Protein AF-A0A6A6RZB4-F1 (afdb_monomer)

InterPro domains:
  IPR057962 SPT23/MGA2-like, DNA-binding domain [PF25603] (9-212)

Radius of gyration: 18.75 Å; Cα contacts (8 Å, |Δi|>4): 341; chains: 1; bounding box: 49×42×47 Å

pLDDT: mean 81.58, std 16.37, range [34.09, 97.5]

Nearest PDB structures (foldseek):
  7pik-assembly1_D  TM=6.571E-01  e=3.357E+00  Escherichia coli
  6ozi-assembly1_B  TM=6.546E-01  e=6.555E+00  Ciona intestinalis
  5okp-assembly1_A  TM=3.835E-01  e=3.158E+00  Homo sapiens
  8jj5-assembly1_B  TM=2.180E-01  e=6.168E+00  Sus scrofa

Structure (mmCIF, N/CA/C/O backbone):
data_AF-A0A6A6RZB4-F1
#
_entry.id   AF-A0A6A6RZB4-F1
#
loop_
_atom_site.group_PDB
_atom_site.id
_atom_site.type_symbol
_atom_site.label_atom_id
_atom_site.label_alt_id
_atom_site.label_comp_id
_atom_site.label_asym_id
_atom_site.label_entity_id
_atom_site.label_seq_id
_atom_site.pdbx_PDB_ins_code
_atom_site.Cartn_x
_atom_site.Cartn_y
_atom_site.Cartn_z
_atom_site.occupancy
_atom_site.B_iso_or_equiv
_atom_site.auth_seq_id
_atom_site.auth_comp_id
_atom_site.auth_asym_id
_atom_site.auth_atom_id
_atom_site.pdbx_PDB_model_num
ATOM 1 N N . MET A 1 1 ? 20.495 4.006 15.155 1.00 34.09 1 MET A N 1
ATOM 2 C CA . MET A 1 1 ? 20.239 4.845 13.968 1.00 34.09 1 MET A CA 1
ATOM 3 C C . MET A 1 1 ? 21.070 4.261 12.848 1.00 34.09 1 MET A C 1
ATOM 5 O O . MET A 1 1 ? 22.269 4.495 12.813 1.00 34.09 1 MET A O 1
ATOM 9 N N . THR A 1 2 ? 20.473 3.385 12.045 1.00 36.66 2 THR A N 1
ATOM 10 C CA . THR A 1 2 ? 21.165 2.730 10.933 1.00 36.66 2 THR A CA 1
ATOM 11 C C . THR A 1 2 ? 21.235 3.740 9.799 1.00 36.66 2 THR A C 1
ATOM 13 O O . THR A 1 2 ? 20.220 4.100 9.210 1.00 36.66 2 THR A O 1
ATOM 16 N N . THR A 1 3 ? 22.419 4.300 9.582 1.00 38.78 3 THR A N 1
ATOM 17 C CA . THR A 1 3 ? 22.690 5.238 8.497 1.00 38.78 3 THR A CA 1
ATOM 18 C C . THR A 1 3 ? 22.449 4.516 7.175 1.00 38.78 3 THR A C 1
ATOM 20 O O . THR A 1 3 ? 23.028 3.453 6.951 1.00 38.78 3 THR A O 1
ATOM 23 N N . ILE A 1 4 ? 21.595 5.068 6.309 1.00 51.31 4 ILE A N 1
ATOM 24 C CA . ILE A 1 4 ? 21.422 4.583 4.934 1.00 51.31 4 ILE A CA 1
ATOM 25 C C . ILE A 1 4 ? 22.770 4.789 4.228 1.00 51.31 4 ILE A C 1
ATOM 27 O O . ILE A 1 4 ? 23.088 5.893 3.794 1.00 51.31 4 ILE A O 1
ATOM 31 N N . ASN A 1 5 ? 23.610 3.755 4.198 1.00 44.16 5 ASN A N 1
ATOM 32 C CA . ASN A 1 5 ? 25.018 3.881 3.809 1.00 44.16 5 ASN A CA 1
ATOM 33 C C . ASN A 1 5 ? 25.258 3.865 2.290 1.00 44.16 5 ASN A C 1
ATOM 35 O O . ASN A 1 5 ? 26.404 3.830 1.868 1.00 44.16 5 ASN A O 1
ATOM 39 N N . ASN A 1 6 ? 24.210 3.959 1.471 1.00 53.06 6 ASN A N 1
ATOM 40 C CA . ASN A 1 6 ? 24.284 4.136 0.020 1.00 53.06 6 ASN A CA 1
ATOM 41 C C . ASN A 1 6 ? 23.147 5.065 -0.421 1.00 53.06 6 ASN A C 1
ATOM 43 O O . ASN A 1 6 ? 22.036 4.961 0.094 1.00 53.06 6 ASN A O 1
ATOM 47 N N . SER A 1 7 ? 23.380 5.966 -1.379 1.00 69.94 7 SER A N 1
ATOM 48 C CA . SER A 1 7 ? 22.320 6.824 -1.922 1.00 69.94 7 SER A CA 1
ATOM 49 C C . SER A 1 7 ? 21.246 5.963 -2.596 1.00 69.94 7 SER A C 1
ATOM 51 O O . SER A 1 7 ? 21.406 5.532 -3.741 1.00 69.94 7 SER A O 1
ATOM 53 N N . CYS A 1 8 ? 20.157 5.679 -1.875 1.00 76.19 8 CYS A N 1
ATOM 54 C CA . CYS A 1 8 ? 18.989 5.004 -2.429 1.00 76.19 8 CYS A CA 1
ATOM 55 C C . CYS A 1 8 ? 18.486 5.815 -3.620 1.00 76.19 8 CYS A C 1
ATOM 57 O O . CYS A 1 8 ? 18.083 6.966 -3.478 1.00 76.19 8 CYS A O 1
ATOM 59 N N . THR A 1 9 ? 18.555 5.217 -4.804 1.00 89.19 9 THR A N 1
ATOM 60 C CA . THR A 1 9 ? 18.231 5.890 -6.066 1.00 89.19 9 THR A CA 1
ATOM 61 C C . THR A 1 9 ? 16.917 5.379 -6.641 1.00 89.19 9 THR A C 1
ATOM 63 O O . THR A 1 9 ? 16.225 6.116 -7.344 1.00 89.19 9 THR A O 1
ATOM 66 N N . TRP A 1 10 ? 16.529 4.154 -6.286 1.00 94.44 10 TRP A N 1
ATOM 67 C CA . TRP A 1 10 ? 15.297 3.519 -6.734 1.00 94.44 10 TRP A CA 1
ATOM 68 C C . TRP A 1 10 ? 14.328 3.285 -5.583 1.00 94.44 10 TRP A C 1
ATOM 70 O O . TRP A 1 10 ? 14.719 2.810 -4.519 1.00 94.44 10 TRP A O 1
ATOM 80 N N . LEU A 1 11 ? 13.051 3.547 -5.841 1.00 96.00 11 LEU A N 1
ATOM 81 C CA . LEU A 1 11 ? 11.941 2.999 -5.079 1.00 96.00 11 LEU A CA 1
ATOM 82 C C . LEU A 1 11 ? 11.376 1.794 -5.831 1.00 96.00 11 LEU A C 1
ATOM 84 O O . LEU A 1 11 ? 11.028 1.910 -7.011 1.00 96.00 11 LEU A O 1
ATOM 88 N N . HIS A 1 12 ? 11.248 0.670 -5.140 1.00 96.88 12 HIS A N 1
ATOM 89 C CA . HIS A 1 12 ? 10.538 -0.509 -5.608 1.00 96.88 12 HIS A CA 1
ATOM 90 C C . HIS A 1 12 ? 9.146 -0.555 -4.970 1.00 96.88 12 HIS A C 1
ATOM 92 O O . HIS A 1 12 ? 8.981 -0.615 -3.751 1.00 96.88 12 HIS A O 1
ATOM 98 N N . PHE A 1 13 ? 8.124 -0.490 -5.817 1.00 97.06 13 PHE A N 1
ATOM 99 C CA . PHE A 1 13 ? 6.729 -0.612 -5.421 1.00 97.06 13 PHE A CA 1
ATOM 100 C C . PHE A 1 13 ? 6.345 -2.085 -5.252 1.00 97.06 13 PHE A C 1
ATOM 102 O O . PHE A 1 13 ? 6.792 -2.931 -6.024 1.00 97.06 13 PHE A O 1
ATOM 109 N N . PRO A 1 14 ? 5.424 -2.413 -4.332 1.00 95.06 14 PRO A N 1
ATOM 110 C CA . PRO A 1 14 ? 5.075 -3.799 -4.078 1.00 95.06 14 PRO A CA 1
ATOM 111 C C . PRO A 1 14 ? 4.354 -4.380 -5.297 1.00 95.06 14 PRO A C 1
ATOM 113 O O . PRO A 1 14 ? 3.294 -3.884 -5.689 1.00 95.06 14 PRO A O 1
ATOM 116 N N . SER A 1 15 ? 4.884 -5.466 -5.874 1.00 91.81 15 SER A N 1
ATOM 117 C CA . SER A 1 15 ? 4.370 -6.040 -7.128 1.00 91.81 15 SER A CA 1
ATOM 118 C C . SER A 1 15 ? 2.870 -6.371 -7.054 1.00 91.81 15 SER A C 1
ATOM 120 O O . SER A 1 15 ? 2.146 -6.202 -8.035 1.00 91.81 15 SER A O 1
ATOM 122 N N . ARG A 1 16 ? 2.366 -6.777 -5.876 1.00 91.69 16 ARG A N 1
ATOM 123 C CA . ARG A 1 16 ? 0.932 -7.048 -5.641 1.00 91.69 16 ARG A CA 1
ATOM 124 C C . ARG A 1 16 ? 0.031 -5.831 -5.882 1.00 91.69 16 ARG A C 1
ATOM 126 O O . ARG A 1 16 ? -1.131 -6.001 -6.240 1.00 91.69 16 ARG A O 1
ATOM 133 N N . SER A 1 17 ? 0.569 -4.624 -5.733 1.00 93.25 17 SER A N 1
ATOM 134 C CA . SER A 1 17 ? -0.159 -3.364 -5.865 1.00 93.25 17 SER A CA 1
ATOM 135 C C . SER A 1 17 ? -0.016 -2.736 -7.252 1.00 93.25 17 SER A C 1
ATOM 137 O O . SER A 1 17 ? -0.606 -1.692 -7.494 1.00 93.25 17 SER A O 1
ATOM 139 N N . ILE A 1 18 ? 0.723 -3.318 -8.199 1.00 92.75 18 ILE A N 1
ATOM 140 C CA . ILE A 1 18 ? 0.886 -2.715 -9.531 1.00 92.75 18 ILE A CA 1
ATOM 141 C C . ILE A 1 18 ? -0.410 -2.830 -10.346 1.00 92.75 18 ILE A C 1
ATOM 143 O O . ILE A 1 18 ? -0.982 -3.910 -10.540 1.00 92.75 18 ILE A O 1
ATOM 147 N N . ALA A 1 19 ? -0.893 -1.682 -10.832 1.00 88.88 19 ALA A N 1
ATOM 148 C CA . ALA A 1 19 ? -2.219 -1.554 -11.435 1.00 88.88 19 ALA A CA 1
ATOM 149 C C . ALA A 1 19 ? -2.335 -2.169 -12.837 1.00 88.88 19 ALA A C 1
ATOM 151 O O . ALA A 1 19 ? -3.438 -2.510 -13.265 1.00 88.88 19 ALA A O 1
ATOM 152 N N . LYS A 1 20 ? -1.231 -2.245 -13.589 1.00 86.19 20 LYS A N 1
ATOM 153 C CA . LYS A 1 20 ? -1.229 -2.693 -14.988 1.00 86.19 20 LYS A CA 1
ATOM 154 C C . LYS A 1 20 ? -0.076 -3.667 -15.241 1.00 86.19 20 LYS A C 1
ATOM 156 O O . LYS A 1 20 ? 1.042 -3.344 -14.857 1.00 86.19 20 LYS A O 1
ATOM 161 N N . PRO A 1 21 ? -0.311 -4.760 -15.982 1.00 84.12 21 PRO A N 1
ATOM 162 C CA . PRO A 1 21 ? 0.723 -5.710 -16.389 1.00 84.12 21 PRO A CA 1
ATOM 163 C C . PRO A 1 21 ? 2.004 -5.068 -16.939 1.00 84.12 21 PRO A C 1
ATOM 165 O O . PRO A 1 21 ? 3.078 -5.267 -16.389 1.00 84.12 21 PRO A O 1
ATOM 168 N N . LYS A 1 22 ? 1.863 -4.163 -17.914 1.00 86.19 22 LYS A N 1
ATOM 169 C CA . LYS A 1 22 ? 2.976 -3.436 -18.551 1.00 86.19 22 LYS A CA 1
ATOM 170 C C . LYS A 1 22 ? 3.820 -2.540 -17.633 1.00 86.19 22 LYS A C 1
ATOM 172 O O . LYS A 1 22 ? 4.768 -1.918 -18.099 1.00 86.19 22 LYS A O 1
ATOM 177 N N . LEU A 1 23 ? 3.384 -2.328 -16.392 1.00 91.31 23 LEU A N 1
ATOM 178 C CA . LEU A 1 23 ? 4.122 -1.542 -15.406 1.00 91.31 23 LEU A CA 1
ATOM 179 C C . LEU A 1 23 ? 5.006 -2.425 -14.523 1.00 91.31 23 LEU A C 1
ATOM 181 O O . LEU A 1 23 ? 5.852 -1.890 -13.814 1.00 91.31 23 LEU A O 1
ATOM 185 N N . HIS A 1 24 ? 4.833 -3.746 -14.570 1.00 90.75 24 HIS A N 1
ATOM 186 C CA . HIS A 1 24 ? 5.767 -4.662 -13.938 1.00 90.75 24 HIS A CA 1
ATOM 187 C C . HIS A 1 24 ? 7.120 -4.611 -14.639 1.00 90.75 24 HIS A C 1
ATOM 189 O O . HIS A 1 24 ? 7.192 -4.558 -15.866 1.00 90.75 24 HIS A O 1
ATOM 195 N N . ALA A 1 25 ? 8.183 -4.678 -13.849 1.00 92.81 25 ALA A N 1
ATOM 196 C CA . ALA A 1 25 ? 9.524 -4.856 -14.362 1.00 92.81 25 ALA A CA 1
ATOM 197 C C . ALA A 1 25 ? 9.659 -6.247 -14.984 1.00 92.81 25 ALA A C 1
ATOM 199 O O . ALA A 1 25 ? 9.239 -7.263 -14.402 1.00 92.81 25 ALA A O 1
ATOM 200 N N . THR A 1 26 ? 10.266 -6.285 -16.164 1.00 91.81 26 THR A N 1
ATOM 201 C CA . THR A 1 26 ? 10.730 -7.523 -16.782 1.00 91.81 26 THR A CA 1
ATOM 202 C C . THR A 1 26 ? 11.946 -8.059 -16.025 1.00 91.81 26 THR A C 1
ATOM 204 O O . THR A 1 26 ? 12.555 -7.366 -15.208 1.00 91.81 26 THR A O 1
ATOM 207 N N . ASP A 1 27 ? 12.326 -9.308 -16.281 1.00 91.06 27 ASP A N 1
ATOM 208 C CA . ASP A 1 27 ? 13.525 -9.878 -15.654 1.00 91.06 27 ASP A CA 1
ATOM 209 C C . ASP A 1 27 ? 14.811 -9.209 -16.156 1.00 91.06 27 ASP A C 1
ATOM 211 O O . ASP A 1 27 ? 15.799 -9.162 -15.424 1.00 91.06 27 ASP A O 1
ATOM 215 N N . ALA A 1 28 ? 14.792 -8.659 -17.375 1.00 92.75 28 ALA A N 1
ATOM 216 C CA . ALA A 1 28 ? 15.875 -7.834 -17.896 1.00 92.75 28 ALA A CA 1
ATOM 217 C C . ALA A 1 28 ? 15.984 -6.516 -17.112 1.00 92.75 28 ALA A C 1
ATOM 219 O O . ALA A 1 28 ? 17.064 -6.221 -16.606 1.00 92.75 28 ALA A O 1
ATOM 220 N N . ASP A 1 29 ? 14.864 -5.805 -16.914 1.00 92.62 29 ASP A N 1
ATOM 221 C CA . ASP A 1 29 ? 14.837 -4.554 -16.138 1.00 92.62 29 ASP A CA 1
ATOM 222 C C . ASP A 1 29 ? 15.344 -4.777 -14.706 1.00 92.62 29 ASP A C 1
ATOM 224 O O . ASP A 1 29 ? 16.171 -4.019 -14.207 1.00 92.62 29 ASP A O 1
ATOM 228 N N . ARG A 1 30 ? 14.880 -5.849 -14.040 1.00 92.50 30 ARG A N 1
ATOM 229 C CA . ARG A 1 30 ?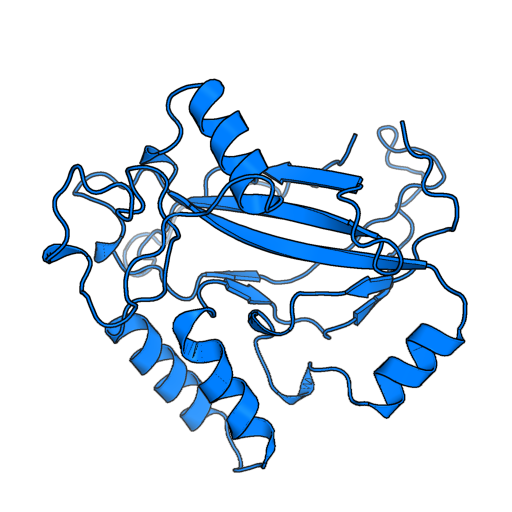 15.337 -6.192 -12.684 1.00 92.50 30 ARG A CA 1
ATOM 230 C C . ARG A 1 30 ? 16.847 -6.409 -12.660 1.00 92.50 30 ARG A C 1
ATOM 232 O O . ARG A 1 30 ? 17.527 -5.818 -11.830 1.00 92.50 30 ARG A O 1
ATOM 239 N N . LYS A 1 31 ? 17.379 -7.240 -13.564 1.00 92.12 31 LYS A N 1
ATOM 240 C CA . LYS A 1 31 ? 18.823 -7.519 -13.629 1.00 92.12 31 LYS A CA 1
ATOM 241 C C . LYS A 1 31 ? 19.636 -6.250 -13.841 1.00 92.12 31 LYS A C 1
ATOM 243 O O . LYS A 1 31 ? 20.632 -6.077 -13.150 1.00 92.12 31 LYS A O 1
ATOM 248 N N . GLU A 1 32 ? 19.201 -5.374 -14.743 1.00 92.50 32 GLU A N 1
ATOM 249 C CA . GLU A 1 32 ? 19.862 -4.094 -14.995 1.00 92.50 32 GLU A CA 1
ATOM 250 C C . GLU A 1 32 ? 19.919 -3.242 -13.720 1.00 92.50 32 GLU A C 1
ATOM 252 O O . GLU A 1 32 ? 21.005 -2.833 -13.311 1.00 92.50 32 GLU A O 1
ATOM 257 N N . ILE A 1 33 ? 18.782 -3.067 -13.037 1.00 91.88 33 ILE A N 1
ATOM 258 C CA . ILE A 1 33 ? 18.681 -2.275 -11.801 1.00 91.88 33 ILE A CA 1
ATOM 259 C C . ILE A 1 33 ? 19.551 -2.867 -10.685 1.00 91.88 33 ILE A C 1
ATOM 261 O O . ILE A 1 33 ? 20.311 -2.139 -10.056 1.00 91.88 33 ILE A O 1
ATOM 265 N N . TYR A 1 34 ? 19.503 -4.182 -10.455 1.00 88.81 34 TYR A N 1
ATOM 266 C CA . TYR A 1 34 ? 20.350 -4.819 -9.437 1.00 88.81 34 TYR A CA 1
ATOM 267 C C . TYR A 1 34 ? 21.843 -4.781 -9.802 1.00 88.81 34 TYR A C 1
ATOM 269 O O . TYR A 1 34 ? 22.690 -4.764 -8.912 1.00 88.81 34 TYR A O 1
ATOM 277 N N . SER A 1 35 ? 22.183 -4.750 -11.095 1.00 88.12 35 SER A N 1
ATOM 278 C CA . SER A 1 35 ? 23.571 -4.657 -11.564 1.00 88.12 35 SER A CA 1
ATOM 279 C C . SER A 1 35 ? 24.141 -3.236 -11.569 1.00 88.12 35 SER A C 1
ATOM 281 O O . SER A 1 35 ? 25.358 -3.087 -11.659 1.00 88.12 35 SER A O 1
ATOM 283 N N . SER A 1 36 ? 23.304 -2.195 -11.452 1.00 85.62 36 SER A N 1
ATOM 284 C CA . SER A 1 36 ? 23.767 -0.800 -11.489 1.00 85.62 36 SER A CA 1
ATOM 285 C C . SER A 1 36 ? 24.565 -0.394 -10.246 1.00 85.62 36 SER A C 1
ATOM 287 O O . SER A 1 36 ? 25.257 0.622 -10.267 1.00 85.62 36 SER A O 1
ATOM 289 N N . GLY A 1 37 ? 24.474 -1.175 -9.162 1.00 82.06 37 GLY A N 1
ATOM 290 C CA . GLY A 1 37 ? 25.094 -0.861 -7.873 1.00 82.06 37 GLY A CA 1
ATOM 291 C C . GLY A 1 37 ? 24.414 0.295 -7.129 1.00 82.06 37 GLY A C 1
ATOM 292 O O . GLY A 1 37 ? 24.896 0.710 -6.076 1.00 82.06 37 GLY A O 1
ATOM 293 N N . GLU A 1 38 ? 23.302 0.822 -7.653 1.00 87.06 38 GLU A N 1
ATOM 294 C CA . GLU A 1 38 ? 22.497 1.849 -6.992 1.00 87.06 38 GLU A CA 1
ATOM 295 C C . GLU A 1 38 ? 21.667 1.236 -5.846 1.00 87.06 38 GLU A C 1
ATOM 297 O O . GLU A 1 38 ? 21.172 0.114 -5.942 1.00 87.06 38 GLU A O 1
ATOM 302 N N . GLY A 1 39 ? 21.463 1.987 -4.756 1.00 89.12 39 GLY A N 1
ATOM 303 C CA . GLY A 1 39 ? 20.624 1.530 -3.643 1.00 89.12 39 GLY A CA 1
ATOM 304 C C . GLY A 1 39 ? 19.139 1.456 -4.024 1.00 89.12 39 GLY A C 1
ATOM 305 O O . GLY A 1 39 ? 18.621 2.361 -4.691 1.00 89.12 39 GLY A O 1
ATOM 306 N N . ILE A 1 40 ? 18.452 0.408 -3.562 1.00 93.56 40 ILE A N 1
ATOM 307 C CA . ILE A 1 40 ? 17.021 0.168 -3.795 1.00 93.56 40 ILE A CA 1
ATOM 308 C C . ILE A 1 40 ? 16.288 0.181 -2.453 1.00 93.56 40 ILE A C 1
ATOM 310 O O . ILE A 1 40 ? 16.648 -0.547 -1.527 1.00 93.56 40 ILE A O 1
ATOM 314 N N . LEU A 1 41 ? 15.234 0.990 -2.382 1.00 94.75 41 LEU A N 1
ATOM 315 C CA . LEU A 1 41 ? 14.316 1.057 -1.257 1.00 94.75 41 LEU A CA 1
ATOM 316 C C . LEU A 1 41 ? 13.025 0.313 -1.610 1.00 94.75 41 LEU A C 1
ATOM 318 O O . LEU A 1 41 ? 12.305 0.720 -2.522 1.00 94.75 41 LEU A O 1
ATOM 322 N N . ASP A 1 42 ? 12.715 -0.751 -0.882 1.00 95.94 42 ASP A N 1
ATOM 323 C CA . ASP A 1 42 ? 11.456 -1.476 -1.017 1.00 95.94 42 ASP A CA 1
ATOM 324 C C . ASP A 1 42 ? 10.361 -0.761 -0.226 1.00 95.94 42 ASP A C 1
ATOM 326 O O . ASP A 1 42 ? 10.526 -0.460 0.957 1.00 95.94 42 ASP A O 1
ATOM 330 N N . MET A 1 43 ? 9.221 -0.501 -0.864 1.00 96.69 43 MET A N 1
ATOM 331 C CA . MET A 1 43 ? 8.045 0.041 -0.194 1.00 96.69 43 MET A CA 1
ATOM 332 C C . MET A 1 43 ? 6.949 -1.008 -0.078 1.00 96.69 43 MET A C 1
ATOM 334 O O . MET A 1 43 ? 6.528 -1.619 -1.058 1.00 96.69 43 MET A O 1
ATOM 338 N N . ASP A 1 44 ? 6.391 -1.119 1.116 1.00 96.31 44 ASP A N 1
ATOM 339 C CA . ASP A 1 44 ? 5.132 -1.790 1.374 1.00 96.31 44 ASP A CA 1
ATOM 340 C C . ASP A 1 44 ? 4.037 -0.781 1.709 1.00 96.31 44 ASP A C 1
ATOM 342 O O . ASP A 1 44 ? 4.269 0.258 2.330 1.00 96.31 44 ASP A O 1
ATOM 346 N N . VAL A 1 45 ? 2.812 -1.122 1.310 1.00 95.62 45 VAL A N 1
ATOM 347 C CA . VAL A 1 45 ? 1.605 -0.352 1.618 1.00 95.62 45 VAL A CA 1
ATOM 348 C C . VAL A 1 45 ? 0.601 -1.242 2.337 1.00 95.62 45 VAL A C 1
ATOM 350 O O . VAL A 1 45 ? 0.304 -2.348 1.878 1.00 95.62 45 VAL A O 1
ATOM 353 N N . THR A 1 46 ? 0.077 -0.747 3.456 1.00 95.06 46 THR A N 1
ATOM 354 C CA . THR A 1 46 ? -0.961 -1.417 4.250 1.00 95.06 46 THR A CA 1
ATOM 355 C C . THR A 1 46 ? -2.131 -0.463 4.449 1.00 95.06 46 THR A C 1
ATOM 357 O O . THR A 1 46 ? -1.953 0.630 4.985 1.00 95.06 46 THR A O 1
ATOM 360 N N . LEU A 1 47 ? -3.325 -0.860 4.004 1.00 93.38 47 LEU A N 1
ATOM 361 C CA . LEU A 1 47 ? -4.555 -0.099 4.226 1.00 93.38 47 LEU A CA 1
ATOM 362 C C . LEU A 1 47 ? -5.164 -0.491 5.573 1.00 93.38 47 LEU A C 1
ATOM 364 O O . LEU A 1 47 ? -5.303 -1.677 5.868 1.00 93.38 47 LEU A O 1
ATOM 368 N N . ILE A 1 48 ? -5.556 0.506 6.357 1.00 91.50 48 ILE A N 1
ATOM 369 C CA . ILE A 1 48 ? -6.100 0.339 7.707 1.00 91.50 48 ILE A CA 1
ATOM 370 C C . ILE A 1 48 ? -7.371 1.175 7.880 1.00 91.50 48 ILE A C 1
ATOM 372 O O . ILE A 1 48 ? -7.488 2.266 7.314 1.00 91.50 48 ILE A O 1
ATOM 376 N N . CYS A 1 49 ? -8.325 0.679 8.670 1.00 90.25 49 CYS A N 1
ATOM 377 C CA . CYS A 1 49 ? -9.507 1.450 9.055 1.00 90.25 49 CYS A CA 1
ATOM 378 C C . CYS A 1 49 ? -9.170 2.381 10.220 1.00 90.25 49 CYS A C 1
ATOM 380 O O . CYS A 1 49 ? -8.645 1.927 11.232 1.00 90.25 49 CYS A O 1
ATOM 382 N N . THR A 1 50 ? -9.545 3.658 10.127 1.00 89.38 50 THR A N 1
ATOM 383 C CA . THR A 1 50 ? -9.294 4.643 11.199 1.00 89.38 50 THR A CA 1
ATOM 384 C C . THR A 1 50 ? -10.018 4.277 12.496 1.00 89.38 50 THR A C 1
ATOM 386 O O . THR A 1 50 ? -9.520 4.572 13.575 1.00 89.38 50 THR A O 1
ATOM 389 N N . ALA A 1 51 ? -11.138 3.551 12.407 1.00 85.81 51 ALA A N 1
ATOM 390 C CA . ALA A 1 51 ? -11.877 3.057 13.570 1.00 85.81 51 ALA A CA 1
ATOM 391 C C . ALA A 1 51 ? -11.047 2.182 14.521 1.00 85.81 51 ALA A C 1
ATOM 393 O O . ALA A 1 51 ? -11.326 2.167 15.717 1.00 85.81 51 ALA A O 1
ATOM 394 N N . ALA A 1 52 ? -10.014 1.514 14.001 1.00 85.56 52 ALA A N 1
ATOM 395 C CA . ALA A 1 52 ? -9.105 0.692 14.790 1.00 85.56 52 ALA A CA 1
ATOM 396 C C . ALA A 1 52 ? -8.015 1.502 15.520 1.00 85.56 52 ALA A C 1
ATOM 398 O O . ALA A 1 52 ? -7.169 0.904 16.173 1.00 85.56 52 ALA A O 1
ATOM 399 N N . PHE A 1 53 ? -7.992 2.834 15.374 1.00 83.50 53 PHE A N 1
ATOM 400 C CA . PHE A 1 53 ? -6.922 3.723 15.840 1.00 83.50 53 PHE A CA 1
ATOM 401 C C . PHE A 1 53 ? -7.501 4.798 16.750 1.00 83.50 53 PHE A C 1
ATOM 403 O O . PHE A 1 53 ? -7.660 5.953 16.352 1.00 83.50 53 PHE A O 1
ATOM 410 N N . GLN A 1 54 ? -7.837 4.408 17.977 1.00 82.06 54 GLN A N 1
ATOM 411 C CA . GLN A 1 54 ? -8.346 5.345 18.981 1.00 82.06 54 GLN A CA 1
ATOM 412 C C . GLN A 1 54 ? -7.258 5.757 19.977 1.00 82.06 54 GLN A C 1
ATOM 414 O O . GLN A 1 54 ? -7.312 6.857 20.527 1.00 82.06 54 GLN A O 1
ATOM 419 N N . THR A 1 55 ? -6.254 4.900 20.180 1.00 89.50 55 THR A N 1
ATOM 420 C CA . THR A 1 55 ? -5.169 5.093 21.150 1.00 89.50 55 THR A CA 1
ATOM 421 C C . THR A 1 55 ? -3.788 5.105 20.482 1.00 89.50 55 THR A C 1
ATOM 423 O O . THR A 1 55 ? -3.630 4.697 19.329 1.00 89.50 55 THR A O 1
ATOM 426 N N . LYS A 1 56 ? -2.754 5.561 21.203 1.00 90.00 56 LYS A N 1
ATOM 427 C CA . LYS A 1 56 ? -1.363 5.511 20.704 1.00 90.00 56 LYS A CA 1
ATOM 428 C C . LYS A 1 56 ? -0.844 4.075 20.612 1.00 90.00 56 LYS A C 1
ATOM 430 O O . LYS A 1 56 ? 0.003 3.756 19.775 1.00 90.00 56 LYS A O 1
ATOM 435 N N . GLU A 1 57 ? -1.351 3.213 21.478 1.00 92.56 57 GLU A N 1
ATOM 436 C CA . GLU A 1 57 ? -1.055 1.791 21.534 1.00 92.56 57 GLU A CA 1
ATOM 437 C C . GLU A 1 57 ? -1.569 1.086 20.273 1.00 92.56 57 GLU A C 1
ATOM 439 O O . GLU A 1 57 ? -0.845 0.279 19.689 1.00 92.56 57 GLU A O 1
ATOM 444 N N . ASP A 1 58 ? -2.764 1.448 19.795 1.00 91.06 58 ASP A N 1
ATOM 445 C CA . ASP A 1 58 ? -3.309 0.951 18.528 1.00 91.06 58 ASP A CA 1
ATOM 446 C C . ASP A 1 58 ? -2.437 1.340 17.335 1.00 91.06 58 ASP A C 1
ATOM 448 O O . ASP A 1 58 ? -2.115 0.495 16.495 1.00 91.06 58 ASP A O 1
ATOM 452 N N . GLU A 1 59 ? -2.003 2.603 17.290 1.00 91.44 59 GLU A N 1
ATOM 453 C CA . GLU A 1 59 ? -1.116 3.104 16.241 1.00 91.44 59 GLU A CA 1
ATOM 454 C C . GLU A 1 59 ? 0.217 2.348 16.229 1.00 91.44 59 GLU A C 1
ATOM 456 O O . GLU A 1 59 ? 0.643 1.831 15.194 1.00 91.44 59 GLU A O 1
ATOM 461 N N . THR A 1 60 ? 0.832 2.196 17.403 1.00 94.25 60 THR A N 1
ATOM 462 C CA . THR A 1 60 ? 2.085 1.449 17.577 1.00 94.25 60 THR A CA 1
ATOM 463 C C . THR A 1 60 ? 1.926 -0.010 17.148 1.00 94.25 60 THR A C 1
ATOM 465 O O . THR A 1 60 ? 2.775 -0.553 16.435 1.00 94.25 60 THR A O 1
ATOM 468 N N . ARG A 1 61 ? 0.828 -0.659 17.545 1.00 94.62 61 ARG A N 1
ATOM 469 C CA . ARG A 1 61 ? 0.524 -2.044 17.174 1.00 94.62 61 ARG A CA 1
ATOM 470 C C . ARG A 1 61 ? 0.356 -2.196 15.667 1.00 94.62 61 ARG A C 1
ATOM 472 O O . ARG A 1 61 ? 0.907 -3.121 15.074 1.00 94.62 61 ARG A O 1
ATOM 479 N N . ALA A 1 62 ? -0.350 -1.281 15.019 1.00 94.06 62 ALA A N 1
ATOM 480 C CA . ALA A 1 62 ? -0.523 -1.342 13.578 1.00 94.06 62 ALA A CA 1
ATOM 481 C C . ALA A 1 62 ? 0.771 -1.092 12.799 1.00 94.06 62 ALA A C 1
ATOM 483 O O . ALA A 1 62 ? 1.013 -1.777 11.805 1.00 94.06 62 ALA A O 1
ATOM 484 N N . LEU A 1 63 ? 1.622 -0.171 13.263 1.00 95.94 63 LEU A N 1
ATOM 485 C CA . LEU A 1 63 ? 2.962 0.029 12.708 1.00 95.94 63 LEU A CA 1
ATOM 486 C C . LEU A 1 63 ? 3.789 -1.256 12.814 1.00 95.94 63 LEU A C 1
ATOM 488 O O . LEU A 1 63 ? 4.344 -1.703 11.811 1.00 95.94 63 LEU A O 1
ATOM 492 N N . ARG A 1 64 ? 3.777 -1.926 13.976 1.00 96.38 64 ARG A N 1
ATOM 493 C CA . ARG A 1 64 ? 4.431 -3.233 14.167 1.00 96.38 64 ARG A CA 1
ATOM 494 C C . ARG A 1 64 ? 3.890 -4.303 13.221 1.00 96.38 64 ARG A C 1
ATOM 496 O O . ARG A 1 64 ? 4.681 -5.036 12.630 1.00 96.38 64 ARG A O 1
ATOM 503 N N . ARG A 1 65 ? 2.568 -4.383 13.041 1.00 95.81 65 ARG A N 1
ATOM 504 C CA . ARG A 1 65 ? 1.938 -5.332 12.107 1.00 95.81 65 ARG A CA 1
ATOM 505 C C . ARG A 1 65 ? 2.326 -5.050 10.655 1.00 95.81 65 ARG A C 1
ATOM 507 O O . ARG A 1 65 ? 2.724 -5.969 9.948 1.00 95.81 65 ARG A O 1
ATOM 514 N N . ALA A 1 66 ? 2.290 -3.789 10.220 1.00 95.38 66 ALA A N 1
ATOM 515 C CA . ALA A 1 66 ? 2.729 -3.383 8.881 1.00 95.38 66 ALA A CA 1
ATOM 516 C C . ALA A 1 66 ? 4.241 -3.602 8.663 1.00 95.38 66 ALA A C 1
ATOM 518 O O . ALA A 1 66 ? 4.674 -3.954 7.567 1.00 95.38 66 ALA A O 1
ATOM 519 N N . ALA A 1 67 ? 5.044 -3.468 9.722 1.00 95.44 67 ALA A N 1
ATOM 520 C CA . ALA A 1 67 ? 6.468 -3.788 9.730 1.00 95.44 67 ALA A CA 1
ATOM 521 C C . ALA A 1 67 ? 6.756 -5.302 9.754 1.00 95.44 67 ALA A C 1
ATOM 523 O O . ALA A 1 67 ? 7.916 -5.695 9.621 1.00 95.44 67 ALA A O 1
ATOM 524 N N . GLY A 1 68 ? 5.743 -6.163 9.892 1.00 94.38 68 GLY A N 1
ATOM 525 C CA . GLY A 1 68 ? 5.917 -7.615 10.012 1.00 94.38 68 GLY A CA 1
ATOM 526 C C . GLY A 1 68 ? 6.487 -8.070 11.362 1.00 94.38 68 GLY A C 1
ATOM 527 O O . GLY A 1 68 ? 6.845 -9.233 11.509 1.00 94.38 68 GLY A O 1
ATOM 528 N N . LEU A 1 69 ? 6.560 -7.174 12.353 1.00 94.75 69 LEU A N 1
ATOM 529 C CA . LEU A 1 69 ? 7.010 -7.467 13.722 1.00 94.75 69 LEU A CA 1
ATOM 530 C C . LEU A 1 69 ? 5.913 -8.123 14.574 1.00 94.75 69 LEU A C 1
ATOM 532 O O . LEU A 1 69 ? 6.178 -8.645 15.654 1.00 94.75 69 LEU A O 1
ATOM 536 N N . GLU A 1 70 ? 4.668 -8.057 14.110 1.00 94.69 70 GLU A N 1
ATOM 537 C CA . GLU A 1 70 ? 3.512 -8.717 14.703 1.00 94.69 70 GLU A CA 1
ATOM 538 C C . GLU A 1 70 ? 2.633 -9.283 13.583 1.00 94.69 70 GLU A C 1
ATOM 540 O O . GLU A 1 70 ? 2.557 -8.721 12.488 1.00 94.69 70 GLU A O 1
ATOM 545 N N . LYS A 1 71 ? 1.952 -10.401 13.846 1.00 93.56 71 LYS A N 1
ATOM 546 C CA . LYS A 1 71 ? 1.028 -11.001 12.884 1.00 93.56 71 LYS A CA 1
ATOM 547 C C . LYS A 1 71 ? -0.159 -10.066 12.647 1.00 93.56 71 LYS A C 1
ATOM 549 O O . LYS A 1 71 ? -0.874 -9.727 13.584 1.00 93.56 71 LYS A O 1
ATOM 554 N N . MET A 1 72 ? -0.409 -9.714 11.389 1.00 92.56 72 MET A N 1
ATOM 555 C CA . MET A 1 72 ? -1.638 -9.030 10.990 1.00 92.56 72 MET A CA 1
ATOM 556 C C . MET A 1 72 ? -2.799 -10.040 10.945 1.00 92.56 72 MET A C 1
ATOM 558 O O . MET A 1 72 ? -2.725 -11.003 10.171 1.00 92.56 72 MET A O 1
ATOM 562 N N . PRO A 1 73 ? -3.872 -9.866 11.739 1.00 93.19 73 PRO A N 1
ATOM 563 C CA . PRO A 1 73 ? -5.061 -10.699 11.621 1.00 93.19 73 PRO A CA 1
ATOM 564 C C . PRO A 1 73 ? -5.693 -10.500 10.242 1.00 93.19 73 PRO A C 1
ATOM 566 O O . PRO A 1 73 ? -6.063 -9.390 9.870 1.00 93.19 73 PRO A O 1
ATOM 569 N N . LYS A 1 74 ? -5.816 -11.580 9.472 1.00 90.56 74 LYS A N 1
ATOM 570 C CA . LYS A 1 74 ? -6.391 -11.567 8.124 1.00 90.56 74 LYS A CA 1
ATOM 571 C C . LYS A 1 74 ? -7.601 -12.487 8.089 1.00 90.56 74 LYS A C 1
ATOM 573 O O . LYS A 1 74 ? -7.529 -13.632 8.540 1.00 90.56 74 LYS A O 1
ATOM 578 N N . ARG A 1 75 ? -8.715 -11.991 7.553 1.00 89.50 75 ARG A N 1
ATOM 579 C CA . ARG A 1 75 ? -9.893 -12.821 7.269 1.00 89.50 75 ARG A CA 1
ATOM 580 C C . ARG A 1 75 ? -9.682 -13.652 6.008 1.00 89.50 75 ARG A C 1
ATOM 582 O O . ARG A 1 75 ? -8.961 -13.228 5.104 1.00 89.50 75 ARG A O 1
ATOM 589 N N . ASP A 1 76 ? -10.362 -14.792 5.915 1.00 85.62 76 ASP A N 1
ATOM 590 C CA . ASP A 1 76 ? -10.436 -15.499 4.638 1.00 85.62 76 ASP A CA 1
ATOM 591 C C . ASP A 1 76 ? -11.104 -14.572 3.601 1.00 85.62 76 ASP A C 1
ATOM 593 O O . ASP A 1 76 ? -12.153 -13.982 3.893 1.00 85.62 76 ASP A O 1
ATOM 597 N N . PRO A 1 77 ? -10.513 -14.386 2.404 1.00 79.31 77 PRO A N 1
ATOM 598 C CA . PRO A 1 77 ? -11.075 -13.500 1.395 1.00 79.31 77 PRO A CA 1
ATOM 599 C C . PRO A 1 77 ? -12.514 -13.841 0.992 1.00 79.31 77 PRO A C 1
ATOM 601 O O . PRO A 1 77 ? -13.223 -12.916 0.590 1.00 79.31 77 PRO A O 1
ATOM 604 N N . LYS A 1 78 ? -12.921 -15.116 1.101 1.00 80.00 78 LYS A N 1
ATOM 605 C CA . LYS A 1 78 ? -14.263 -15.625 0.782 1.00 80.00 78 LYS A CA 1
ATOM 606 C C . LYS A 1 78 ? -15.271 -15.389 1.900 1.00 80.00 78 LYS A C 1
ATOM 608 O O . LYS A 1 78 ? -16.459 -15.403 1.613 1.00 80.00 78 LYS A O 1
ATOM 613 N N . THR A 1 79 ? -14.829 -15.178 3.142 1.00 84.50 79 THR A N 1
ATOM 614 C CA . THR A 1 79 ? -15.724 -14.845 4.258 1.00 84.50 79 THR A CA 1
ATOM 615 C C . THR A 1 79 ? -16.131 -13.373 4.147 1.00 84.50 79 THR A C 1
ATOM 617 O O . THR A 1 79 ? -15.268 -12.495 4.307 1.00 84.50 79 THR A O 1
ATOM 620 N N . PRO A 1 80 ? -17.409 -13.058 3.859 1.00 81.94 80 PRO A N 1
ATOM 621 C CA . PRO A 1 80 ? -17.911 -11.690 3.837 1.00 81.94 80 PRO A CA 1
ATOM 622 C C . PRO A 1 80 ? -17.735 -11.016 5.198 1.00 81.94 80 PRO A C 1
ATOM 624 O O . PRO A 1 80 ? -17.821 -11.664 6.238 1.00 81.94 80 PRO A O 1
ATOM 627 N N . LEU A 1 81 ? -17.543 -9.693 5.211 1.00 82.38 81 LEU A N 1
ATOM 628 C CA . LEU A 1 81 ? -17.354 -8.973 6.475 1.00 82.38 81 LEU A CA 1
ATOM 629 C C . LEU A 1 81 ? -18.580 -9.074 7.399 1.00 82.38 81 LEU A C 1
ATOM 631 O O . LEU A 1 81 ? -18.422 -9.119 8.609 1.00 82.38 81 LEU A O 1
ATOM 635 N N . SER A 1 82 ? -19.785 -9.181 6.832 1.00 81.50 82 SER A N 1
ATOM 636 C CA . SER A 1 82 ? -21.038 -9.345 7.579 1.00 81.50 82 SER A CA 1
ATOM 637 C C . SER A 1 82 ? -21.155 -10.664 8.345 1.00 81.50 82 SER A C 1
ATOM 639 O O . SER A 1 82 ? -22.017 -10.772 9.209 1.00 81.50 82 SER A O 1
ATOM 641 N N . GLU A 1 83 ? -20.348 -11.670 7.997 1.00 85.81 83 GLU A N 1
ATOM 642 C CA . GLU A 1 83 ? -20.319 -12.968 8.685 1.00 85.81 83 GLU A CA 1
ATOM 643 C C . GLU A 1 83 ? -19.295 -13.003 9.826 1.00 85.81 83 GLU A C 1
ATOM 645 O O . GLU A 1 83 ? -19.277 -13.954 10.604 1.00 85.81 83 GLU A O 1
ATOM 650 N N . LEU A 1 84 ? -18.435 -11.984 9.936 1.00 85.62 84 LEU A N 1
ATOM 651 C CA . LEU A 1 84 ? -17.502 -11.867 11.048 1.00 85.62 84 LEU A CA 1
ATOM 652 C C . LEU A 1 84 ? -18.201 -11.256 12.261 1.00 85.62 84 LEU A C 1
ATOM 654 O O . LEU A 1 84 ? -18.975 -10.305 12.139 1.00 85.62 84 LEU A O 1
ATOM 658 N N . ASP A 1 85 ? -17.889 -11.791 13.441 1.00 86.81 85 ASP A N 1
ATOM 659 C CA . ASP A 1 85 ? -18.315 -11.173 14.691 1.00 86.81 85 ASP A CA 1
ATOM 660 C C . ASP A 1 85 ? -17.729 -9.759 14.791 1.00 86.81 85 ASP A C 1
ATOM 662 O O . ASP A 1 85 ? -16.586 -9.508 14.395 1.00 86.81 85 ASP A O 1
ATOM 666 N N . LYS A 1 86 ? -18.502 -8.821 15.342 1.00 83.00 86 LYS A N 1
ATOM 667 C CA . LYS A 1 86 ? -18.064 -7.426 15.485 1.00 83.00 86 LYS A CA 1
ATOM 668 C C . LYS A 1 86 ? -16.838 -7.273 16.381 1.00 83.00 86 LYS A C 1
ATOM 670 O O . LYS A 1 86 ? -16.141 -6.275 16.251 1.00 83.00 86 LYS A O 1
ATOM 675 N N . ASN A 1 87 ? -16.571 -8.237 17.258 1.00 87.06 87 ASN A N 1
ATOM 676 C CA . ASN A 1 87 ? -15.410 -8.274 18.143 1.00 87.06 87 ASN A CA 1
ATOM 677 C C . ASN A 1 87 ? -14.286 -9.177 17.605 1.00 87.06 87 ASN A C 1
ATOM 679 O O . ASN A 1 87 ? -13.278 -9.362 18.283 1.00 87.06 87 ASN A O 1
ATOM 683 N N . ASP A 1 88 ? -14.429 -9.752 16.405 1.00 90.19 88 ASP A N 1
ATOM 684 C CA . ASP A 1 88 ? -13.390 -10.583 15.797 1.00 90.19 88 ASP A CA 1
ATOM 685 C C . ASP A 1 88 ? -12.145 -9.738 15.488 1.00 90.19 88 ASP A C 1
ATOM 687 O O . ASP A 1 88 ? -12.236 -8.687 14.853 1.00 90.19 88 ASP A O 1
ATOM 691 N N . GLU A 1 89 ? -10.961 -10.194 15.892 1.00 90.38 89 GLU A N 1
ATOM 692 C CA . GLU A 1 89 ? -9.696 -9.484 15.648 1.00 90.38 89 GLU A CA 1
ATOM 693 C C . GLU A 1 89 ? -9.375 -9.314 14.154 1.00 90.38 89 GLU A C 1
ATOM 695 O O . GLU A 1 89 ? -8.640 -8.406 13.768 1.00 90.38 89 GLU A O 1
ATOM 700 N N . ARG A 1 90 ? -9.922 -10.183 13.293 1.00 91.56 90 ARG A N 1
ATOM 701 C CA . ARG A 1 90 ? -9.787 -10.110 11.828 1.00 91.56 90 ARG A CA 1
ATOM 702 C C . ARG A 1 90 ? -10.699 -9.051 11.219 1.00 91.56 90 ARG A C 1
ATOM 704 O O . ARG A 1 90 ? -10.556 -8.740 10.035 1.00 91.56 90 ARG A O 1
ATOM 711 N N . HIS A 1 91 ? -11.641 -8.515 11.993 1.00 89.75 91 HIS A N 1
ATOM 712 C CA . HIS A 1 91 ? -12.487 -7.422 11.554 1.00 89.75 91 HIS A CA 1
ATOM 713 C C . HIS A 1 91 ? -11.626 -6.155 11.382 1.00 89.75 91 HIS A C 1
ATOM 715 O O . HIS A 1 91 ? -10.906 -5.776 12.310 1.00 89.75 91 HIS A O 1
ATOM 721 N N . PRO A 1 92 ? -11.684 -5.445 10.239 1.00 89.44 92 PRO A N 1
ATOM 722 C CA . PRO A 1 92 ? -10.836 -4.276 10.007 1.00 89.44 92 PRO A CA 1
ATOM 723 C C . PRO A 1 92 ? -11.005 -3.154 11.037 1.00 89.44 92 PRO A C 1
ATOM 725 O O . PRO A 1 92 ? -10.054 -2.436 11.327 1.00 89.44 92 PRO A O 1
ATOM 728 N N . GLN A 1 93 ? -12.194 -3.023 11.636 1.00 87.19 93 GLN A N 1
ATOM 729 C CA . GLN A 1 93 ? -12.443 -2.053 12.715 1.00 87.19 93 GLN A CA 1
ATOM 730 C C . GLN A 1 93 ? -11.734 -2.409 14.031 1.00 87.19 93 GLN A C 1
ATOM 732 O O . GLN A 1 93 ? -11.524 -1.522 14.846 1.00 87.19 93 GLN A O 1
ATOM 737 N N . ASN A 1 94 ? -11.306 -3.663 14.200 1.00 88.88 94 ASN A N 1
ATOM 738 C CA . ASN A 1 94 ? -10.543 -4.140 15.358 1.00 88.88 94 ASN A CA 1
ATOM 739 C C . AS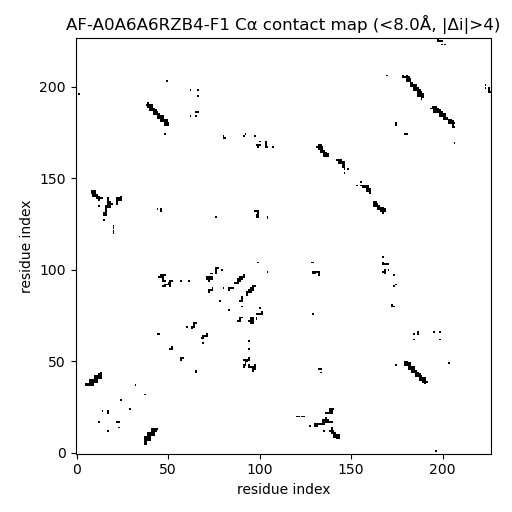N A 1 94 ? -9.037 -4.252 15.052 1.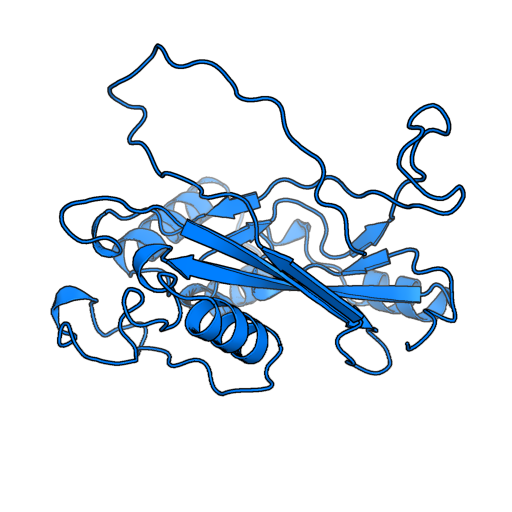00 88.88 94 ASN A C 1
ATOM 741 O O . ASN A 1 94 ? -8.276 -4.859 15.806 1.00 88.88 94 ASN A O 1
ATOM 745 N N . GLY A 1 95 ? -8.590 -3.683 13.927 1.00 88.44 95 GLY A N 1
ATOM 746 C CA . GLY A 1 95 ? -7.185 -3.679 13.514 1.00 88.44 95 GLY A CA 1
ATOM 747 C C . GLY A 1 95 ? -6.765 -4.879 12.664 1.00 88.44 95 GLY A C 1
ATOM 748 O O . GLY A 1 95 ? -5.563 -5.129 12.537 1.00 88.44 95 GLY A O 1
ATOM 749 N N . GLY A 1 96 ? -7.724 -5.621 12.101 1.00 90.31 96 GLY A N 1
ATOM 750 C CA . GLY A 1 96 ? -7.474 -6.626 11.068 1.00 90.31 96 GLY A CA 1
ATOM 751 C C . GLY A 1 96 ? -7.152 -6.018 9.695 1.00 90.31 96 GLY A C 1
ATOM 752 O O . GLY A 1 96 ? -7.394 -4.838 9.433 1.00 90.31 96 GLY A O 1
ATOM 753 N N . GLU A 1 97 ? -6.614 -6.835 8.789 1.00 91.00 97 GLU A N 1
ATOM 754 C CA . GLU A 1 97 ? -6.253 -6.417 7.431 1.00 91.00 97 GLU A CA 1
ATOM 755 C C . GLU A 1 97 ? -7.490 -6.032 6.603 1.00 91.00 97 GLU A C 1
ATOM 757 O O . GLU A 1 97 ? -8.459 -6.794 6.489 1.00 91.00 97 GLU A O 1
ATOM 762 N N . VAL A 1 98 ? -7.434 -4.876 5.933 1.00 89.69 98 VAL A N 1
ATOM 763 C CA . VAL A 1 98 ? -8.459 -4.488 4.958 1.00 89.69 98 VAL A CA 1
ATOM 764 C C . VAL A 1 98 ? -8.261 -5.281 3.663 1.00 89.69 98 VAL A C 1
ATOM 766 O O . VAL A 1 98 ? -7.455 -4.929 2.804 1.00 89.69 98 VAL A O 1
ATOM 769 N N . VAL A 1 99 ? -9.041 -6.347 3.497 1.00 88.69 99 VAL A N 1
ATOM 770 C CA . VAL A 1 99 ? -9.027 -7.198 2.296 1.00 88.69 99 VAL A CA 1
ATOM 771 C C . VAL A 1 99 ? -10.124 -6.768 1.316 1.00 88.69 99 VAL A C 1
ATOM 773 O O . VAL A 1 99 ? -11.268 -6.519 1.718 1.00 88.69 99 VAL A O 1
ATOM 776 N N . ILE A 1 100 ? -9.807 -6.741 0.015 1.00 88.88 100 ILE A N 1
ATOM 777 C CA . ILE A 1 100 ? -10.772 -6.447 -1.055 1.00 88.88 100 ILE A CA 1
ATOM 778 C C . ILE A 1 100 ? -11.945 -7.442 -1.035 1.00 88.88 100 ILE A C 1
ATOM 780 O O . ILE A 1 100 ? -11.757 -8.654 -0.927 1.00 88.88 100 ILE A O 1
ATOM 784 N N . CYS A 1 101 ? -13.180 -6.940 -1.109 1.00 85.88 101 CYS A N 1
ATOM 785 C CA . CYS A 1 101 ? -14.370 -7.795 -1.123 1.00 85.88 101 CYS A CA 1
ATOM 786 C C . CYS A 1 101 ? -14.692 -8.303 -2.535 1.00 85.88 101 CYS A C 1
ATOM 788 O O . CYS A 1 101 ? -14.324 -7.667 -3.523 1.00 85.88 101 CYS A O 1
ATOM 790 N N . ASP A 1 102 ? -15.438 -9.402 -2.642 1.00 86.62 102 ASP A N 1
ATOM 791 C CA . ASP A 1 102 ? -15.706 -10.060 -3.929 1.00 86.62 102 ASP A CA 1
ATOM 792 C C . ASP A 1 102 ? -16.451 -9.173 -4.931 1.00 86.62 102 ASP A C 1
ATOM 794 O O . ASP A 1 102 ? -16.111 -9.140 -6.111 1.00 86.62 102 ASP A O 1
ATOM 798 N N . GLY A 1 103 ? -17.394 -8.350 -4.464 1.00 86.38 103 GLY A N 1
ATOM 799 C CA . GLY A 1 103 ? -18.064 -7.380 -5.332 1.00 86.38 103 GLY A CA 1
ATOM 800 C C . GLY A 1 103 ? -17.109 -6.311 -5.876 1.00 86.38 103 GLY A C 1
ATOM 801 O O . GLY A 1 103 ? -17.250 -5.871 -7.017 1.00 86.38 103 GLY A O 1
ATOM 802 N N . CYS A 1 104 ? -16.131 -5.885 -5.071 1.00 87.69 104 CYS A N 1
ATOM 803 C CA . CYS A 1 104 ? -15.086 -4.956 -5.486 1.00 87.69 104 CYS A CA 1
ATOM 804 C C . CYS A 1 104 ? -14.073 -5.675 -6.436 1.00 87.69 104 CYS A C 1
ATOM 806 O O . CYS A 1 104 ? -13.706 -5.086 -7.454 1.00 87.69 104 CYS A O 1
ATOM 808 N N . LYS A 1 105 ? -13.721 -6.956 -6.209 1.00 88.44 105 LYS A N 1
ATOM 809 C CA . LYS A 1 105 ? -12.888 -7.787 -7.118 1.00 88.44 105 LYS A CA 1
ATOM 810 C C . LYS A 1 105 ? -13.515 -7.946 -8.503 1.00 88.44 105 LYS A C 1
ATOM 812 O O . LYS A 1 105 ? -12.882 -7.648 -9.509 1.00 88.44 105 LYS A O 1
ATOM 817 N N . GLU A 1 106 ? -14.789 -8.322 -8.561 1.00 88.62 106 GLU A N 1
ATOM 818 C CA . GLU A 1 106 ? -15.520 -8.519 -9.818 1.00 88.62 106 GLU A CA 1
ATOM 819 C C . GLU A 1 106 ? -15.586 -7.228 -10.652 1.00 88.62 106 GLU A C 1
ATOM 821 O O . GLU A 1 106 ? -15.467 -7.243 -11.880 1.00 88.62 106 GLU A O 1
ATOM 826 N N . ARG A 1 107 ? -15.714 -6.068 -9.991 1.00 86.94 107 ARG A N 1
ATOM 827 C CA . ARG A 1 107 ? -15.617 -4.769 -10.673 1.00 86.94 107 ARG A CA 1
ATOM 828 C C . ARG A 1 107 ? -14.225 -4.517 -11.235 1.00 86.94 107 ARG A C 1
ATOM 830 O O . ARG A 1 107 ? -14.125 -3.960 -12.328 1.00 86.94 107 ARG A O 1
ATOM 837 N N . GLU A 1 108 ? -13.171 -4.911 -10.528 1.00 87.94 108 GLU A N 1
ATOM 838 C CA . GLU A 1 108 ? -11.801 -4.805 -11.032 1.00 87.94 108 GLU A CA 1
ATOM 839 C C . GLU A 1 108 ? -11.537 -5.756 -12.205 1.00 87.94 108 GLU A C 1
ATOM 841 O O . GLU A 1 108 ? -10.984 -5.299 -13.205 1.00 87.94 108 GLU A O 1
ATOM 846 N N . ARG A 1 109 ? -12.028 -7.005 -12.174 1.00 86.50 109 ARG A N 1
ATOM 847 C CA . ARG A 1 109 ? -11.983 -7.916 -13.337 1.00 86.50 109 ARG A CA 1
ATOM 848 C C . ARG A 1 109 ? -12.645 -7.291 -14.560 1.00 86.50 109 ARG A C 1
ATOM 850 O O . ARG A 1 109 ? -12.012 -7.135 -15.598 1.00 86.50 109 ARG A O 1
ATOM 857 N N . LYS A 1 110 ? -13.881 -6.799 -14.414 1.00 86.62 110 LYS A N 1
ATOM 858 C CA . LYS A 1 110 ? -14.611 -6.127 -15.504 1.00 86.62 110 LYS A CA 1
ATOM 859 C C . LYS A 1 110 ? -13.887 -4.881 -16.018 1.00 86.62 110 LYS A C 1
ATOM 861 O O . LYS A 1 110 ? -13.903 -4.611 -17.219 1.00 86.62 110 LYS A O 1
ATOM 866 N N . ARG A 1 111 ? -13.265 -4.093 -15.130 1.00 82.50 111 ARG A N 1
ATOM 867 C CA . ARG A 1 111 ? -12.444 -2.924 -15.508 1.00 82.50 111 ARG A CA 1
ATOM 868 C C . ARG A 1 111 ? -11.198 -3.340 -16.287 1.00 82.50 111 ARG A C 1
ATOM 870 O O . ARG A 1 111 ? -10.809 -2.619 -17.206 1.00 82.50 111 ARG A O 1
ATOM 877 N N . TYR A 1 112 ? -10.591 -4.461 -15.915 1.00 80.19 112 TYR A N 1
ATOM 878 C CA . TYR A 1 112 ? -9.428 -5.026 -16.582 1.00 80.19 112 TYR A CA 1
ATOM 879 C C . TYR A 1 112 ? -9.791 -5.571 -17.971 1.00 80.19 112 TYR A C 1
ATOM 881 O O . TYR A 1 112 ? -9.191 -5.149 -18.958 1.00 80.19 112 TYR A O 1
ATOM 889 N N . ASP A 1 113 ? -10.841 -6.389 -18.077 1.00 81.12 113 ASP A N 1
ATOM 890 C CA . ASP A 1 113 ? -11.260 -7.036 -19.328 1.00 81.12 113 ASP A CA 1
ATOM 891 C C . ASP A 1 113 ? -11.643 -6.037 -20.425 1.00 81.12 113 ASP A C 1
ATOM 893 O O . ASP A 1 113 ? -11.276 -6.208 -21.586 1.00 81.12 113 ASP A O 1
ATOM 897 N N . ARG A 1 114 ? -12.310 -4.932 -20.062 1.00 78.50 114 ARG A N 1
ATOM 898 C CA . ARG A 1 114 ? -12.677 -3.864 -21.014 1.00 78.50 114 ARG A CA 1
ATOM 899 C C . ARG A 1 114 ? -11.474 -3.183 -21.670 1.00 78.50 114 ARG A C 1
ATOM 901 O O . ARG A 1 114 ? -11.630 -2.560 -22.714 1.00 78.50 114 ARG A O 1
ATOM 908 N N . LYS A 1 115 ? -10.293 -3.236 -21.051 1.00 72.88 115 LYS A N 1
ATOM 909 C CA . LYS A 1 115 ? -9.099 -2.498 -21.496 1.00 72.88 115 LYS A CA 1
ATOM 910 C C . LYS A 1 115 ? -8.132 -3.349 -22.326 1.00 72.88 115 LYS A C 1
ATOM 912 O O . LYS A 1 115 ? -7.040 -2.875 -22.636 1.00 72.88 115 LYS A O 1
ATOM 917 N N . LYS A 1 116 ? -8.478 -4.594 -22.659 1.00 65.62 116 LYS A N 1
ATOM 918 C CA . LYS A 1 116 ? -7.477 -5.637 -22.903 1.00 65.62 116 LYS A CA 1
ATOM 919 C C . LYS A 1 116 ? -7.464 -6.231 -24.319 1.00 65.62 116 LYS A C 1
ATOM 921 O O . LYS A 1 116 ? -8.505 -6.566 -24.872 1.00 65.62 116 LYS A O 1
ATOM 926 N N . LYS A 1 117 ? -6.247 -6.466 -24.839 1.00 59.31 117 LYS A N 1
ATOM 927 C CA . LYS A 1 117 ? -5.901 -7.542 -25.796 1.00 59.31 117 LYS A CA 1
ATOM 928 C C . LYS A 1 117 ? -5.246 -8.673 -24.974 1.00 59.31 117 LYS A C 1
ATOM 930 O O . LYS A 1 117 ? -4.381 -8.364 -24.162 1.00 59.31 117 LYS A O 1
ATOM 935 N N . LYS A 1 118 ? -5.693 -9.935 -25.093 1.00 58.25 118 LYS A N 1
ATOM 936 C CA . LYS A 1 118 ? -5.239 -11.070 -24.244 1.00 58.25 118 LYS A CA 1
ATOM 937 C C . LYS A 1 118 ? -3.709 -11.263 -24.300 1.00 58.25 118 LYS A C 1
ATOM 939 O O . LYS A 1 118 ? -3.164 -11.277 -25.400 1.00 58.25 118 LYS A O 1
ATOM 944 N N . SER A 1 119 ? -3.040 -11.432 -23.150 1.00 62.66 119 SER A N 1
ATOM 945 C CA . SER A 1 119 ? -1.591 -11.701 -23.052 1.00 62.66 119 SER A CA 1
ATOM 946 C C . SER A 1 119 ? -1.259 -12.637 -21.867 1.00 62.66 119 SER A C 1
ATOM 948 O O . SER A 1 119 ? -2.055 -12.740 -20.938 1.00 62.66 119 SER A O 1
ATOM 950 N N . PRO A 1 120 ? -0.086 -13.301 -21.846 1.00 59.78 120 PRO A N 1
ATOM 951 C CA . PRO A 1 120 ? 0.342 -14.178 -20.742 1.00 59.78 120 PRO A CA 1
ATOM 952 C C . PRO A 1 120 ? 0.487 -13.482 -19.376 1.00 59.78 120 PRO A C 1
ATOM 954 O O . PRO A 1 120 ? 0.569 -14.136 -18.342 1.00 59.78 120 PRO A O 1
ATOM 957 N N . GLU A 1 121 ? 0.500 -12.147 -19.335 1.00 60.50 121 GLU A N 1
ATOM 958 C CA . GLU A 1 121 ? 0.657 -11.371 -18.097 1.00 60.50 121 GLU A CA 1
ATOM 959 C C . GLU A 1 121 ? -0.592 -11.418 -17.185 1.00 60.50 121 GLU A C 1
ATOM 961 O O . GLU A 1 121 ? -0.587 -10.910 -16.059 1.00 60.50 121 GLU A O 1
AT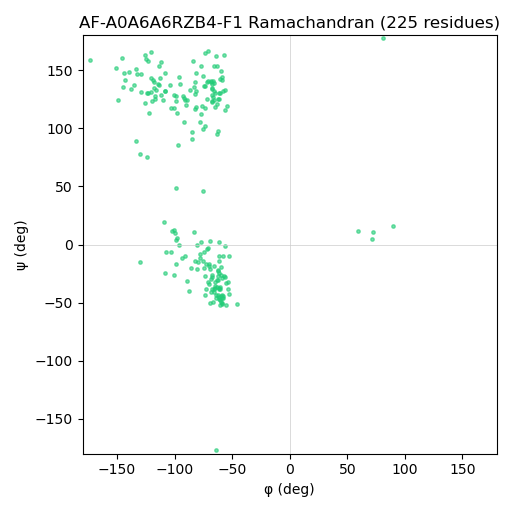OM 966 N N . ASP A 1 122 ? -1.655 -12.071 -17.656 1.00 65.69 122 ASP A N 1
ATOM 967 C CA . ASP A 1 122 ? -2.932 -12.274 -16.972 1.00 65.69 122 ASP A CA 1
ATOM 968 C C . ASP A 1 122 ? -2.836 -13.088 -15.688 1.00 65.69 122 ASP A C 1
ATOM 970 O O . ASP A 1 122 ? -3.578 -12.837 -14.733 1.00 65.69 122 ASP A O 1
ATOM 974 N N . GLU A 1 123 ? -1.884 -14.015 -15.626 1.00 71.31 123 GLU A N 1
ATOM 975 C CA . GLU A 1 123 ? -1.677 -14.861 -14.454 1.00 71.31 123 GLU A CA 1
ATOM 976 C C . GLU A 1 123 ? -1.280 -14.033 -13.227 1.00 71.31 123 GLU A C 1
ATOM 978 O O . GLU A 1 123 ? -1.746 -14.294 -12.118 1.00 71.31 123 GLU A O 1
ATOM 983 N N . ARG A 1 124 ? -0.490 -12.964 -13.414 1.00 71.81 124 ARG A N 1
ATOM 984 C CA . ARG A 1 124 ? -0.095 -12.060 -12.319 1.00 71.81 124 ARG A CA 1
ATOM 985 C C . ARG A 1 124 ? -1.273 -11.230 -11.816 1.00 71.81 124 ARG A C 1
ATOM 987 O O . ARG A 1 124 ? -1.341 -10.936 -10.618 1.00 71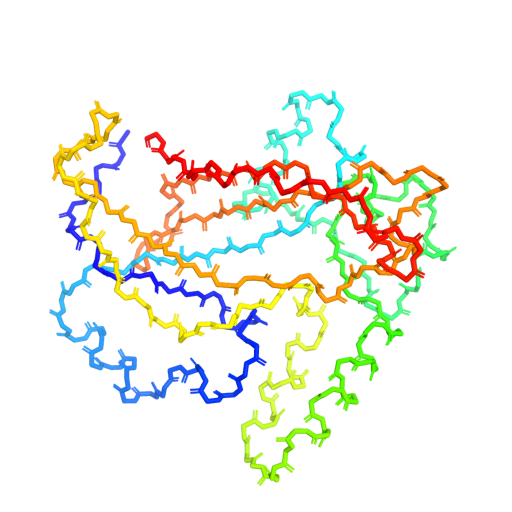.81 124 ARG A O 1
ATOM 994 N N . PHE A 1 125 ? -2.198 -10.844 -12.700 1.00 73.81 125 PHE A N 1
ATOM 995 C CA . PHE A 1 125 ? -3.419 -10.142 -12.297 1.00 73.81 125 PHE A CA 1
ATOM 996 C C . PHE A 1 125 ? -4.246 -11.004 -11.344 1.00 73.81 125 PHE A C 1
ATOM 998 O O . PHE A 1 125 ? -4.541 -10.576 -10.226 1.00 73.81 125 PHE A O 1
ATOM 1005 N N . ILE A 1 126 ? -4.505 -12.244 -11.760 1.00 77.62 126 ILE A N 1
ATOM 1006 C CA . ILE A 1 126 ? -5.285 -13.228 -11.007 1.00 77.62 126 ILE A CA 1
ATOM 1007 C C . ILE A 1 126 ? -4.579 -13.604 -9.695 1.00 77.62 126 ILE A C 1
ATOM 1009 O O . ILE A 1 126 ? -5.216 -13.621 -8.645 1.00 77.62 126 ILE A O 1
ATOM 1013 N N . LYS A 1 127 ? -3.256 -13.824 -9.724 1.00 82.94 127 LYS A N 1
ATOM 1014 C CA . LYS A 1 127 ? -2.460 -14.232 -8.552 1.00 82.94 127 LYS A CA 1
ATOM 1015 C C . LYS A 1 127 ? -2.642 -13.311 -7.344 1.00 82.94 127 LYS A C 1
ATOM 1017 O O . LYS A 1 127 ? -2.749 -13.795 -6.224 1.00 82.94 127 LYS A O 1
ATOM 1022 N N . TYR A 1 128 ? -2.669 -11.997 -7.567 1.00 83.31 128 TYR A N 1
ATOM 1023 C CA . TYR A 1 128 ? -2.737 -11.002 -6.487 1.00 83.31 128 TYR A CA 1
ATOM 1024 C C . TYR A 1 128 ? -4.143 -10.451 -6.247 1.00 83.31 128 TYR A C 1
ATOM 1026 O O . TYR A 1 128 ? -4.302 -9.480 -5.516 1.00 83.31 128 TYR A O 1
ATOM 1034 N N . GLU A 1 129 ? -5.178 -11.032 -6.852 1.00 84.88 129 GLU A N 1
ATOM 1035 C CA . GLU A 1 129 ? -6.531 -10.483 -6.783 1.00 84.88 129 GLU A CA 1
ATOM 1036 C C . GLU A 1 129 ? -7.026 -10.240 -5.348 1.00 84.88 129 GLU A C 1
ATOM 1038 O O . GLU A 1 129 ? -7.671 -9.227 -5.086 1.00 84.88 129 GLU A O 1
ATOM 1043 N N . ASN A 1 130 ? -6.692 -11.129 -4.410 1.00 86.06 130 ASN A N 1
ATOM 1044 C CA . ASN A 1 130 ? -7.114 -11.010 -3.014 1.00 86.06 130 ASN A CA 1
ATOM 1045 C C . ASN A 1 130 ? -6.359 -9.927 -2.227 1.00 86.06 130 ASN A C 1
ATOM 1047 O O . ASN A 1 130 ? -6.875 -9.458 -1.217 1.00 86.06 130 ASN A O 1
ATOM 1051 N N . ASP A 1 131 ? -5.184 -9.503 -2.693 1.00 84.75 131 ASP A N 1
ATOM 1052 C CA . ASP A 1 131 ? -4.319 -8.547 -1.988 1.00 84.75 131 ASP A CA 1
ATOM 1053 C C . ASP A 1 131 ? -4.304 -7.156 -2.657 1.00 84.75 131 ASP A C 1
ATOM 1055 O O . ASP A 1 131 ? -3.768 -6.193 -2.108 1.00 84.75 131 ASP A O 1
ATOM 1059 N N . ARG A 1 132 ? -4.945 -7.011 -3.828 1.00 86.56 132 ARG A N 1
ATOM 1060 C CA . ARG A 1 132 ? -5.056 -5.771 -4.629 1.00 86.56 132 ARG A CA 1
ATOM 1061 C C . ARG A 1 132 ? -6.061 -4.761 -4.052 1.00 86.56 132 ARG A C 1
ATOM 1063 O O . ARG A 1 132 ? -6.885 -4.198 -4.772 1.00 86.56 132 ARG A O 1
ATOM 1070 N N . VAL A 1 133 ? -6.018 -4.505 -2.746 1.00 91.25 133 VAL A N 1
ATOM 1071 C CA . VAL A 1 133 ? -6.845 -3.455 -2.124 1.00 91.25 133 VAL A CA 1
ATOM 1072 C C . VAL A 1 133 ? -6.358 -2.050 -2.497 1.00 91.25 133 VAL A C 1
ATOM 1074 O O . VAL A 1 133 ? -7.166 -1.138 -2.669 1.00 91.25 133 VAL A O 1
ATOM 1077 N N . ILE A 1 134 ? -5.049 -1.899 -2.695 1.00 92.81 134 ILE A N 1
ATOM 1078 C CA . ILE A 1 134 ? -4.383 -0.694 -3.184 1.00 92.81 134 ILE A CA 1
ATOM 1079 C C . ILE A 1 134 ? -3.789 -0.993 -4.565 1.00 92.81 134 ILE A C 1
ATOM 1081 O O . ILE A 1 134 ? -3.182 -2.038 -4.777 1.00 92.81 134 ILE A O 1
ATOM 1085 N N . MET A 1 135 ? -3.941 -0.055 -5.499 1.00 92.75 135 MET A N 1
ATOM 1086 C CA . MET A 1 135 ? -3.339 -0.104 -6.828 1.00 92.75 135 MET A CA 1
ATOM 1087 C C . MET A 1 135 ? -2.502 1.138 -7.102 1.00 92.75 135 MET A C 1
ATOM 1089 O O . MET A 1 135 ? -2.989 2.256 -6.974 1.00 92.75 135 MET A O 1
ATOM 1093 N N . ILE A 1 136 ? -1.278 0.938 -7.561 1.00 95.31 136 ILE A N 1
ATOM 1094 C CA . ILE A 1 136 ? -0.299 1.962 -7.899 1.00 95.31 136 ILE A CA 1
ATOM 1095 C C . ILE A 1 136 ? -0.132 1.965 -9.417 1.00 95.31 136 ILE A C 1
ATOM 1097 O O . ILE A 1 136 ? 0.122 0.928 -10.033 1.00 95.31 136 ILE A O 1
ATOM 1101 N N . ASN A 1 137 ? -0.328 3.127 -10.039 1.00 93.44 137 ASN A N 1
ATOM 1102 C CA . ASN A 1 137 ? -0.232 3.302 -11.490 1.00 93.44 137 ASN A CA 1
ATOM 1103 C C . ASN A 1 137 ? 1.130 3.887 -11.894 1.00 93.44 137 ASN A C 1
ATOM 1105 O O . ASN A 1 137 ? 1.202 4.823 -12.683 1.00 93.44 137 ASN A O 1
ATOM 1109 N N . GLU A 1 138 ? 2.198 3.296 -11.373 1.00 95.69 138 GLU A N 1
ATOM 1110 C CA . GLU A 1 138 ? 3.585 3.604 -11.722 1.00 95.69 138 GLU A CA 1
ATOM 1111 C C . GLU A 1 138 ? 4.310 2.334 -12.149 1.00 95.69 138 GLU A C 1
ATOM 1113 O O . GLU A 1 138 ? 3.840 1.228 -11.873 1.00 95.69 138 GLU A O 1
ATOM 1118 N N . LYS A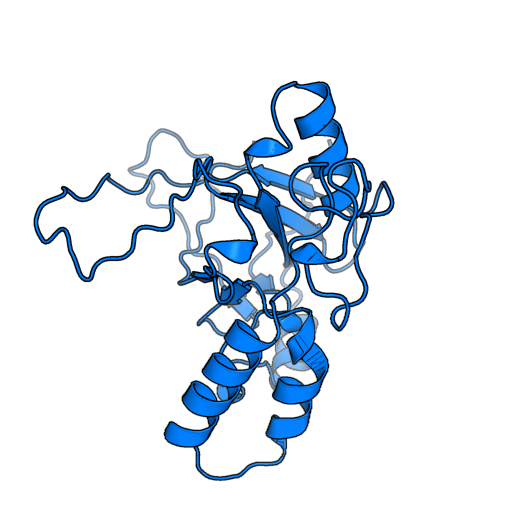 1 139 ? 5.458 2.498 -12.815 1.00 95.50 139 LYS A N 1
ATOM 1119 C CA . LYS A 1 139 ? 6.384 1.384 -13.043 1.00 95.50 139 LYS A CA 1
ATOM 1120 C C . LYS A 1 139 ? 6.828 0.803 -11.698 1.00 95.50 139 LYS A C 1
ATOM 1122 O O . LYS A 1 139 ? 7.018 1.557 -10.752 1.00 95.50 139 LYS A O 1
ATOM 1127 N N . GLU A 1 140 ? 7.017 -0.513 -11.645 1.00 95.44 140 GLU A N 1
ATOM 1128 C CA . GLU A 1 140 ? 7.408 -1.262 -10.440 1.00 95.44 140 GLU A CA 1
ATOM 1129 C C . GLU A 1 140 ? 8.677 -0.702 -9.786 1.00 95.44 140 GLU A C 1
ATOM 1131 O O . GLU A 1 140 ? 8.758 -0.676 -8.566 1.00 95.44 140 GLU A O 1
ATOM 1136 N N . TYR A 1 141 ? 9.596 -0.153 -10.582 1.00 96.19 141 TYR A N 1
ATOM 1137 C CA . TYR A 1 141 ? 10.738 0.617 -10.102 1.00 96.19 141 TYR A CA 1
ATOM 1138 C C . TYR A 1 141 ? 10.666 2.047 -10.629 1.00 96.19 141 TYR A C 1
ATOM 1140 O O . TYR A 1 141 ? 10.419 2.277 -11.820 1.00 96.19 141 TYR A O 1
ATOM 1148 N N . LYS A 1 142 ? 10.913 3.017 -9.751 1.00 95.50 142 LYS A N 1
ATOM 1149 C CA . LYS A 1 142 ? 10.933 4.440 -10.099 1.00 95.50 142 LYS A CA 1
ATOM 1150 C C . LYS A 1 142 ? 12.100 5.135 -9.414 1.00 95.50 142 LYS A C 1
ATOM 1152 O O . LYS A 1 142 ? 12.329 4.928 -8.226 1.00 95.50 142 LYS A O 1
ATOM 1157 N N . LYS A 1 143 ? 12.838 5.953 -10.170 1.00 93.50 143 LYS A N 1
ATOM 1158 C CA . LYS A 1 143 ? 13.930 6.750 -9.608 1.00 93.50 143 LYS A CA 1
ATOM 1159 C C . LYS A 1 143 ? 13.380 7.882 -8.752 1.00 93.50 143 LYS A C 1
ATOM 1161 O O . LYS A 1 143 ? 12.404 8.535 -9.131 1.00 93.50 143 LYS A O 1
ATOM 1166 N N . PHE A 1 144 ? 14.045 8.118 -7.633 1.00 92.38 144 PHE A N 1
ATOM 1167 C CA . PHE A 1 144 ? 13.849 9.322 -6.847 1.00 92.38 144 PHE A CA 1
ATOM 1168 C C . PHE A 1 144 ? 14.259 10.572 -7.634 1.00 92.38 144 PHE A C 1
ATOM 1170 O O . PHE A 1 144 ? 15.113 10.523 -8.521 1.00 92.38 144 PHE A O 1
ATOM 1177 N N . GLN A 1 145 ? 13.654 11.701 -7.286 1.00 90.31 145 GLN A N 1
ATOM 1178 C CA . GLN A 1 145 ? 13.979 13.014 -7.824 1.00 90.31 145 GLN A CA 1
ATOM 1179 C C . GLN A 1 145 ? 14.583 13.886 -6.719 1.00 90.31 145 GLN A C 1
ATOM 1181 O O . GLN A 1 145 ? 14.164 13.784 -5.569 1.00 90.31 145 GLN A O 1
ATOM 1186 N N . PRO A 1 146 ? 15.573 14.739 -7.022 1.00 85.69 146 PRO A N 1
ATOM 1187 C CA . PRO A 1 146 ? 16.079 15.688 -6.041 1.00 85.69 146 PRO A CA 1
ATOM 1188 C C . PRO A 1 146 ? 15.005 16.730 -5.712 1.00 85.69 146 PRO A C 1
ATOM 1190 O O . PRO A 1 146 ? 14.345 17.254 -6.612 1.00 85.69 146 PRO A O 1
ATOM 1193 N N . ILE A 1 147 ? 14.860 17.068 -4.431 1.00 83.06 147 ILE A N 1
ATOM 1194 C CA . ILE A 1 147 ? 13.981 18.167 -4.018 1.00 83.06 147 ILE A CA 1
ATOM 1195 C C . ILE A 1 147 ? 14.646 19.501 -4.374 1.00 83.06 147 ILE A C 1
ATOM 1197 O O . ILE A 1 147 ? 15.847 19.700 -4.167 1.00 83.06 147 ILE A O 1
ATOM 1201 N N . ALA A 1 148 ? 13.870 20.437 -4.927 1.00 75.00 148 ALA A N 1
ATOM 1202 C CA . ALA A 1 148 ? 14.377 21.761 -5.259 1.00 75.00 148 ALA A CA 1
ATOM 1203 C C . ALA A 1 148 ? 14.873 22.483 -3.992 1.00 75.00 148 ALA A C 1
ATOM 1205 O O . ALA A 1 148 ? 14.157 22.600 -2.998 1.00 75.00 148 ALA A O 1
ATOM 1206 N N . ARG A 1 149 ? 16.091 23.042 -4.046 1.00 62.50 149 ARG A N 1
ATOM 1207 C CA . ARG A 1 149 ? 16.766 23.721 -2.914 1.00 62.50 149 ARG A CA 1
ATOM 1208 C C . ARG A 1 149 ? 16.001 24.912 -2.316 1.00 62.50 149 ARG A C 1
ATOM 1210 O O . ARG A 1 149 ? 16.402 25.445 -1.287 1.00 62.50 149 ARG A O 1
ATOM 1217 N N . THR A 1 150 ? 14.932 25.362 -2.965 1.00 62.28 150 THR A N 1
ATOM 1218 C CA . THR A 1 150 ? 14.058 26.439 -2.489 1.00 62.28 150 THR A CA 1
ATOM 1219 C C . THR A 1 150 ? 13.165 26.013 -1.322 1.00 62.28 150 THR A C 1
ATOM 1221 O O . THR A 1 150 ? 12.644 26.870 -0.609 1.00 62.28 150 THR A O 1
ATOM 1224 N N . GLU A 1 151 ? 13.002 24.711 -1.083 1.00 64.25 151 GLU A N 1
ATOM 1225 C CA . GLU A 1 151 ? 12.205 24.184 0.023 1.00 64.25 151 GLU A CA 1
ATOM 1226 C C . GLU A 1 151 ? 13.047 24.109 1.308 1.00 64.25 151 GLU A C 1
ATOM 1228 O O . GLU A 1 151 ? 13.701 23.111 1.599 1.00 64.25 151 GLU A O 1
ATOM 1233 N N . ARG A 1 152 ? 13.025 25.189 2.105 1.00 61.31 152 ARG A N 1
ATOM 1234 C CA . ARG A 1 152 ? 13.855 25.377 3.322 1.00 61.31 152 ARG A CA 1
ATOM 1235 C C . ARG A 1 152 ? 13.635 24.361 4.458 1.00 61.31 152 ARG A C 1
ATOM 1237 O O . ARG A 1 152 ? 14.238 24.507 5.516 1.00 61.31 152 ARG A O 1
ATOM 1244 N N . HIS A 1 153 ? 12.772 23.367 4.271 1.00 77.56 153 HIS A N 1
ATOM 1245 C CA . HIS A 1 153 ? 12.412 22.382 5.292 1.00 77.56 153 HIS A CA 1
ATOM 1246 C C . HIS A 1 153 ? 13.091 21.020 5.103 1.00 77.56 153 HIS A C 1
ATOM 1248 O O . HIS A 1 153 ? 12.971 20.172 5.983 1.00 77.56 153 HIS A O 1
ATOM 1254 N N . TYR A 1 154 ? 13.814 20.815 3.999 1.00 78.50 154 TYR A N 1
ATOM 1255 C CA . TYR A 1 154 ? 14.457 19.541 3.684 1.00 78.50 154 TYR A CA 1
ATOM 1256 C C . TYR A 1 154 ? 15.980 19.632 3.716 1.00 78.50 154 TYR A C 1
ATOM 1258 O O . TYR A 1 154 ? 16.568 20.693 3.496 1.00 78.50 154 TYR A O 1
ATOM 1266 N N . SER A 1 155 ? 16.632 18.499 3.986 1.00 81.75 155 SER A N 1
ATOM 1267 C CA . SER A 1 155 ? 18.087 18.411 3.886 1.00 81.75 155 SER A CA 1
ATOM 1268 C C . SER A 1 155 ? 18.536 18.582 2.421 1.00 81.75 155 SER A C 1
ATOM 1270 O O . SER A 1 155 ? 17.784 18.250 1.503 1.00 81.75 155 SER A O 1
ATOM 1272 N N . PRO A 1 156 ? 19.769 19.053 2.156 1.00 77.81 156 PRO A N 1
ATOM 1273 C CA . PRO A 1 156 ? 20.267 19.231 0.786 1.00 77.81 156 PRO A CA 1
ATOM 1274 C C . PRO A 1 156 ? 20.302 17.951 -0.064 1.00 77.81 156 PRO A C 1
ATOM 1276 O O . PRO A 1 156 ? 20.359 18.043 -1.287 1.00 77.81 156 PRO A O 1
ATOM 1279 N N . ASN A 1 157 ? 20.282 16.783 0.585 1.00 80.44 157 ASN A N 1
ATOM 1280 C CA . ASN A 1 157 ? 20.299 15.462 -0.048 1.00 80.44 157 ASN A CA 1
ATOM 1281 C C . ASN A 1 157 ? 18.910 14.806 -0.057 1.00 80.44 157 ASN A C 1
ATOM 1283 O O . ASN A 1 157 ? 18.801 13.607 -0.305 1.00 80.44 157 ASN A O 1
ATOM 1287 N N . ALA A 1 158 ? 17.858 15.557 0.271 1.00 83.62 158 ALA A N 1
ATOM 1288 C CA . ALA A 1 158 ? 16.511 15.026 0.293 1.00 83.62 158 ALA A CA 1
ATOM 1289 C C . ALA A 1 158 ? 16.027 14.687 -1.120 1.00 83.62 158 ALA A C 1
ATOM 1291 O O . ALA A 1 158 ? 16.256 15.409 -2.097 1.00 83.62 158 ALA A O 1
ATOM 1292 N N . LEU A 1 159 ? 15.325 13.565 -1.187 1.00 87.94 159 LEU A N 1
ATOM 1293 C CA . LEU A 1 159 ? 14.799 12.974 -2.400 1.00 87.94 159 LEU A CA 1
ATOM 1294 C C . LEU A 1 159 ? 13.276 12.879 -2.290 1.00 87.94 159 LEU A C 1
ATOM 1296 O O . LEU A 1 159 ? 12.746 12.600 -1.216 1.00 87.94 159 LEU A O 1
ATOM 1300 N N . SER A 1 160 ? 12.575 13.090 -3.398 1.00 89.12 160 SER A N 1
ATOM 1301 C CA . SER A 1 160 ? 11.125 12.967 -3.504 1.00 89.12 160 SER A CA 1
ATOM 1302 C C . SER A 1 160 ? 10.720 11.972 -4.581 1.00 89.12 160 SER A C 1
ATOM 1304 O O . SER A 1 160 ? 11.465 11.650 -5.511 1.00 89.12 160 SER A O 1
ATOM 1306 N N . ILE A 1 161 ? 9.505 11.460 -4.438 1.00 92.00 161 ILE A N 1
ATOM 1307 C CA . ILE A 1 161 ? 8.867 10.610 -5.427 1.00 92.00 161 ILE A CA 1
ATOM 1308 C C . ILE A 1 161 ? 7.362 10.821 -5.368 1.00 92.00 161 ILE A C 1
ATOM 1310 O O . ILE A 1 161 ? 6.734 10.636 -4.330 1.00 92.00 161 ILE A O 1
ATOM 1314 N N . ASP A 1 162 ? 6.785 11.169 -6.511 1.00 93.06 162 ASP A N 1
ATOM 1315 C CA . ASP A 1 162 ? 5.343 11.321 -6.657 1.00 93.06 162 ASP A CA 1
ATOM 1316 C C . ASP A 1 162 ? 4.772 10.118 -7.394 1.00 93.06 162 ASP A C 1
ATOM 1318 O O . ASP A 1 162 ? 5.347 9.658 -8.381 1.00 93.06 162 ASP A O 1
ATOM 1322 N N . PHE A 1 163 ? 3.635 9.593 -6.949 1.00 94.81 163 PHE A N 1
ATOM 1323 C CA . PHE A 1 163 ? 2.974 8.479 -7.621 1.00 94.81 163 PHE A CA 1
ATOM 1324 C C . PHE A 1 163 ? 1.462 8.495 -7.432 1.00 94.81 163 PHE A C 1
ATOM 1326 O O . PHE A 1 163 ? 0.941 8.964 -6.422 1.00 94.81 163 PHE A O 1
ATOM 1333 N N . ALA A 1 164 ? 0.747 7.934 -8.407 1.00 93.62 164 ALA A N 1
ATOM 1334 C CA . ALA A 1 164 ? -0.701 7.785 -8.330 1.00 93.62 164 ALA A CA 1
ATOM 1335 C C . ALA A 1 164 ? -1.101 6.456 -7.667 1.00 93.62 164 ALA A C 1
ATOM 1337 O O . ALA A 1 164 ? -0.752 5.373 -8.152 1.00 93.62 164 ALA A O 1
ATOM 1338 N N . LEU A 1 165 ? -1.908 6.546 -6.607 1.00 93.62 165 LEU A N 1
ATOM 1339 C CA . LEU A 1 165 ? -2.468 5.418 -5.862 1.00 93.62 165 LEU A CA 1
ATOM 134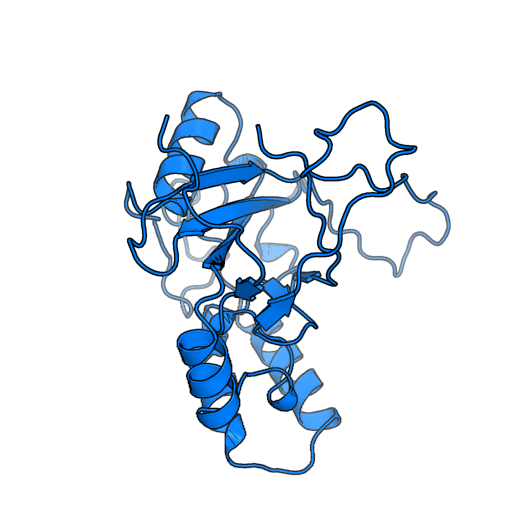0 C C . LEU A 1 165 ? -4.005 5.433 -5.916 1.00 93.62 165 LEU A C 1
ATOM 1342 O O . LEU A 1 165 ? -4.632 6.485 -5.836 1.00 93.62 165 LEU A O 1
ATOM 1346 N N . ARG A 1 166 ? -4.627 4.254 -6.025 1.00 91.44 166 ARG A N 1
ATOM 1347 C CA . ARG A 1 166 ? -6.083 4.049 -5.993 1.00 91.44 166 ARG A CA 1
ATOM 1348 C C . ARG A 1 166 ? -6.455 2.959 -4.994 1.00 91.44 166 ARG A C 1
ATOM 1350 O O . ARG A 1 166 ? -5.943 1.848 -5.082 1.00 91.44 166 ARG A O 1
ATOM 1357 N N . ILE A 1 167 ? -7.425 3.235 -4.127 1.00 90.88 167 ILE A N 1
ATOM 1358 C CA . ILE A 1 167 ? -8.061 2.217 -3.282 1.00 90.88 167 ILE A CA 1
ATOM 1359 C C . ILE A 1 167 ? -9.131 1.495 -4.116 1.00 90.88 167 ILE A C 1
ATOM 1361 O O . ILE A 1 167 ? -10.071 2.109 -4.620 1.00 90.88 167 ILE A O 1
ATOM 1365 N N . ALA A 1 168 ? -8.970 0.187 -4.310 1.00 89.62 168 ALA A N 1
ATOM 1366 C CA . ALA A 1 168 ? -9.895 -0.662 -5.064 1.00 89.62 168 ALA A CA 1
ATOM 1367 C C . ALA A 1 168 ? -11.178 -0.930 -4.275 1.00 89.62 168 ALA A C 1
ATOM 1369 O O . ALA A 1 168 ? -12.286 -0.908 -4.816 1.00 89.62 168 ALA A O 1
ATOM 1370 N N . CYS A 1 169 ? -11.001 -1.212 -2.981 1.00 86.25 169 CYS A N 1
ATOM 1371 C CA . CYS A 1 169 ? -12.078 -1.592 -2.091 1.00 86.25 169 CYS A CA 1
ATOM 1372 C C . CYS A 1 169 ? -12.577 -0.389 -1.310 1.00 86.25 169 CYS A C 1
ATOM 1374 O O . CYS A 1 169 ? -12.177 -0.157 -0.179 1.00 86.25 169 CYS A O 1
ATOM 1376 N N . TYR A 1 170 ? -13.488 0.347 -1.923 1.00 72.75 170 TYR A N 1
ATOM 1377 C CA . TYR A 1 170 ? -14.163 1.484 -1.306 1.00 72.75 170 TYR A CA 1
ATOM 1378 C C . TYR A 1 170 ? -15.639 1.189 -1.003 1.00 72.75 170 TYR A C 1
ATOM 1380 O O . TYR A 1 170 ? -16.488 2.066 -0.885 1.00 72.75 170 TYR A O 1
ATOM 1388 N N . CYS A 1 171 ? -15.961 -0.102 -0.950 1.00 67.69 171 CYS A N 1
ATOM 1389 C CA . CYS A 1 171 ? -17.278 -0.603 -0.627 1.00 67.69 171 CYS A CA 1
ATOM 1390 C C . CYS A 1 171 ? -17.636 -0.165 0.818 1.00 67.69 171 CYS A C 1
ATOM 1392 O O . CYS A 1 171 ? -16.909 -0.524 1.742 1.00 67.69 171 CYS A O 1
ATOM 1394 N N . ARG A 1 172 ? -18.784 0.509 1.029 1.00 63.50 172 ARG A N 1
ATOM 1395 C CA . ARG A 1 172 ? -19.338 0.859 2.366 1.00 63.50 172 ARG A CA 1
ATOM 1396 C C . ARG A 1 172 ? -19.558 -0.345 3.296 1.00 63.50 172 ARG A C 1
ATOM 1398 O O . ARG A 1 172 ? -20.005 -0.176 4.410 1.00 63.50 172 ARG A O 1
ATOM 1405 N N . HIS A 1 173 ? -19.277 -1.564 2.843 1.00 66.88 173 HIS A N 1
ATOM 1406 C CA . HIS A 1 173 ? -19.290 -2.765 3.672 1.00 66.88 173 HIS A CA 1
ATOM 1407 C C . HIS A 1 173 ? -18.079 -2.872 4.597 1.00 66.88 173 HIS A C 1
ATOM 1409 O O . HIS A 1 173 ? -18.098 -3.738 5.450 1.00 66.88 173 HIS A O 1
ATOM 1415 N N . GLN A 1 174 ? -17.022 -2.076 4.393 1.00 61.50 174 GLN A N 1
ATOM 1416 C CA . GLN A 1 174 ? -15.830 -2.079 5.256 1.00 61.50 174 GLN A CA 1
ATOM 1417 C C . GLN A 1 174 ? -15.988 -1.157 6.477 1.00 61.50 174 GLN A C 1
ATOM 1419 O O . GLN A 1 174 ? -15.281 -1.302 7.473 1.00 61.50 174 GLN A O 1
ATOM 1424 N N . GLU A 1 175 ? -16.920 -0.209 6.399 1.00 55.59 175 GLU A N 1
ATOM 1425 C CA . GLU A 1 175 ? -17.206 0.777 7.434 1.00 55.59 175 GLU A CA 1
ATOM 1426 C C . GLU A 1 175 ? -18.637 0.544 7.932 1.00 55.59 175 GLU A C 1
ATOM 1428 O O . GLU A 1 175 ? -19.557 0.373 7.136 1.00 55.59 175 GLU A O 1
ATOM 1433 N N . ASP A 1 176 ? -18.840 0.519 9.250 1.00 55.53 176 ASP A N 1
ATOM 1434 C CA . ASP A 1 176 ? -20.186 0.570 9.828 1.00 55.53 176 ASP A CA 1
ATOM 1435 C C . ASP A 1 176 ? -20.836 1.932 9.485 1.00 55.53 176 ASP A C 1
ATOM 1437 O O . ASP A 1 176 ? -20.274 2.766 8.776 1.00 55.53 176 ASP A O 1
ATOM 1441 N N . LYS A 1 177 ? -22.049 2.194 9.985 1.00 52.84 177 LYS A N 1
ATOM 1442 C CA . LYS A 1 177 ? -22.907 3.343 9.615 1.00 52.84 177 LYS A CA 1
ATOM 1443 C C . LYS A 1 177 ? -22.266 4.752 9.706 1.00 52.84 177 LYS A C 1
ATOM 1445 O O . LYS A 1 177 ? -22.887 5.694 9.219 1.00 52.84 177 LYS A O 1
ATOM 1450 N N . SER A 1 178 ? -21.073 4.912 10.287 1.00 55.09 178 SER A N 1
ATOM 1451 C CA . SER A 1 178 ? -20.295 6.161 10.300 1.00 55.09 178 SER A CA 1
ATOM 1452 C C . SER A 1 178 ? -18.909 5.946 9.665 1.00 55.09 178 SER A C 1
ATOM 1454 O O . SER A 1 178 ? -18.096 5.216 10.244 1.00 55.09 178 SER A O 1
ATOM 1456 N N . PRO A 1 179 ? -18.612 6.554 8.500 1.00 63.75 179 PRO A N 1
ATOM 1457 C CA . PRO A 1 179 ? -17.326 6.392 7.833 1.00 63.75 179 PRO A CA 1
ATOM 1458 C C . PRO A 1 179 ? -16.243 7.170 8.588 1.00 63.75 179 PRO A C 1
ATOM 1460 O O . PRO A 1 179 ? -16.142 8.388 8.471 1.00 63.75 179 PRO A O 1
ATOM 1463 N N . GLN A 1 180 ? -15.428 6.464 9.374 1.00 75.75 180 GLN A N 1
ATOM 1464 C CA . GLN A 1 180 ? -14.252 7.056 10.027 1.00 75.75 180 GLN A CA 1
ATOM 1465 C C . GLN A 1 180 ? -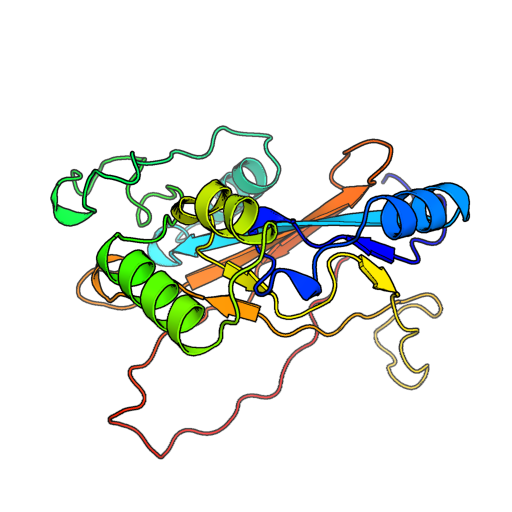13.068 7.215 9.057 1.00 75.75 180 GLN A C 1
ATOM 1467 O O . GLN A 1 180 ? -12.062 7.833 9.402 1.00 75.75 180 GLN A O 1
ATOM 1472 N N . GLY A 1 181 ? -13.181 6.669 7.842 1.00 87.19 181 GLY A N 1
ATOM 1473 C CA . GLY A 1 181 ? -12.174 6.749 6.801 1.00 87.19 181 GLY A CA 1
ATOM 1474 C C . GLY A 1 181 ? -11.055 5.730 6.972 1.00 87.19 181 GLY A C 1
ATOM 1475 O O . GLY A 1 181 ? -10.951 4.997 7.963 1.00 87.19 181 GLY A O 1
ATOM 1476 N N . PHE A 1 182 ? -10.147 5.741 6.006 1.00 89.62 182 PHE A N 1
ATOM 1477 C CA . PHE A 1 182 ? -8.984 4.866 5.957 1.00 89.62 182 PHE A CA 1
ATOM 1478 C C . PHE A 1 182 ? -7.697 5.656 6.151 1.00 89.62 182 PHE A C 1
ATOM 1480 O O . PHE A 1 182 ? -7.625 6.843 5.843 1.00 89.62 182 PHE A O 1
ATOM 1487 N N . ARG A 1 183 ? -6.644 4.977 6.587 1.00 92.56 183 ARG A N 1
ATOM 1488 C CA . ARG A 1 183 ? -5.271 5.477 6.491 1.00 92.56 183 ARG A CA 1
ATOM 1489 C C . ARG A 1 183 ? -4.414 4.451 5.764 1.00 92.56 183 ARG A C 1
ATOM 1491 O O . ARG A 1 183 ? -4.777 3.279 5.662 1.00 92.56 183 ARG A O 1
ATOM 1498 N N . ILE A 1 184 ? -3.284 4.896 5.237 1.00 94.88 184 ILE A N 1
ATOM 1499 C CA . ILE A 1 184 ? -2.300 4.037 4.585 1.00 94.88 184 ILE A CA 1
ATOM 1500 C C . ILE A 1 184 ? -1.015 4.119 5.394 1.00 94.88 184 ILE A C 1
ATOM 1502 O O . ILE A 1 184 ? -0.502 5.212 5.623 1.00 94.88 184 ILE A O 1
ATOM 1506 N N . ILE A 1 185 ? -0.504 2.964 5.811 1.00 96.81 185 ILE A N 1
ATOM 1507 C CA . ILE A 1 185 ? 0.843 2.848 6.360 1.00 96.81 185 ILE A CA 1
ATOM 1508 C C . ILE A 1 185 ? 1.791 2.550 5.202 1.00 96.81 185 ILE A C 1
ATOM 1510 O O . ILE A 1 185 ? 1.651 1.525 4.528 1.00 96.81 185 ILE A O 1
ATOM 1514 N N . PHE A 1 186 ? 2.759 3.435 5.000 1.00 97.19 186 PHE A N 1
ATOM 1515 C CA . PHE A 1 186 ? 3.914 3.222 4.139 1.00 97.19 186 PHE A CA 1
ATOM 1516 C C . PHE A 1 186 ? 5.042 2.651 4.989 1.00 97.19 186 PHE A C 1
ATOM 1518 O O . PHE A 1 186 ? 5.385 3.225 6.020 1.00 97.19 186 PHE A O 1
ATOM 1525 N N . THR A 1 187 ? 5.596 1.513 4.584 1.00 97.50 187 THR A N 1
ATOM 1526 C CA . THR A 1 187 ? 6.741 0.880 5.249 1.00 97.50 187 THR A CA 1
ATOM 1527 C C . THR A 1 187 ? 7.882 0.788 4.258 1.00 97.50 187 THR A C 1
ATOM 1529 O O . THR A 1 187 ? 7.709 0.211 3.192 1.00 97.50 187 THR A O 1
ATOM 1532 N N . PHE A 1 188 ? 9.029 1.356 4.606 1.00 96.25 188 PHE A N 1
ATOM 1533 C CA . PHE A 1 188 ? 10.207 1.393 3.750 1.00 96.25 188 PHE A CA 1
ATOM 1534 C C . PHE A 1 188 ? 11.275 0.456 4.298 1.00 96.25 188 PHE A C 1
ATOM 1536 O O . PHE A 1 188 ? 11.570 0.482 5.497 1.00 96.25 188 PHE A O 1
ATOM 1543 N N . ARG A 1 189 ? 11.847 -0.367 3.422 1.00 95.12 189 ARG A N 1
ATOM 1544 C CA . ARG A 1 189 ? 12.878 -1.347 3.753 1.00 95.12 189 ARG A CA 1
ATOM 1545 C C . ARG A 1 189 ? 14.067 -1.219 2.826 1.00 95.12 189 ARG A C 1
ATOM 1547 O O . ARG A 1 189 ? 13.908 -0.921 1.646 1.00 95.12 189 ARG A O 1
ATOM 1554 N N . ASP A 1 190 ? 15.246 -1.494 3.354 1.00 92.56 190 ASP A N 1
ATOM 1555 C CA . ASP A 1 190 ? 16.411 -1.717 2.507 1.00 92.56 190 ASP A CA 1
ATOM 1556 C C . ASP A 1 190 ? 16.204 -3.016 1.708 1.00 92.56 190 ASP A C 1
ATOM 1558 O O . ASP A 1 190 ? 15.887 -4.055 2.291 1.00 92.56 190 ASP A O 1
ATOM 1562 N N . SER A 1 191 ? 16.347 -2.975 0.380 1.00 91.31 191 SER A N 1
ATOM 1563 C CA . SER A 1 191 ? 16.092 -4.159 -0.457 1.00 91.31 191 SER A CA 1
ATOM 1564 C C . SER A 1 191 ? 17.136 -5.270 -0.281 1.00 91.31 191 SER A C 1
ATOM 1566 O O . SER A 1 191 ? 16.861 -6.430 -0.579 1.00 91.31 191 SER A O 1
ATOM 1568 N N . SER A 1 192 ? 18.329 -4.938 0.222 1.00 89.44 192 SER A N 1
ATOM 1569 C CA . SER A 1 192 ? 19.417 -5.892 0.450 1.00 89.44 192 SER A CA 1
ATOM 1570 C C . SER A 1 192 ? 19.350 -6.560 1.824 1.00 89.44 192 SER A C 1
ATOM 1572 O O . SER A 1 192 ? 19.590 -7.762 1.928 1.00 89.44 192 SER A O 1
ATOM 1574 N N . THR A 1 193 ? 19.005 -5.810 2.876 1.00 90.81 193 THR A N 1
ATOM 1575 C CA . THR A 1 193 ? 18.946 -6.340 4.252 1.00 90.81 193 THR A CA 1
ATOM 1576 C C . THR A 1 193 ? 17.532 -6.710 4.696 1.00 90.81 193 THR A C 1
ATOM 1578 O O . THR A 1 193 ? 17.366 -7.427 5.681 1.00 90.81 193 THR A O 1
ATOM 1581 N N . HIS A 1 194 ? 16.506 -6.228 3.987 1.00 90.06 194 HIS A N 1
ATOM 1582 C CA . HIS A 1 194 ? 15.088 -6.296 4.362 1.00 90.06 194 HIS A CA 1
ATOM 1583 C C . HIS A 1 194 ? 14.741 -5.616 5.704 1.00 90.06 194 HIS A C 1
ATOM 1585 O O . HIS A 1 194 ? 13.617 -5.758 6.209 1.00 90.06 194 HIS A O 1
ATOM 1591 N N . GLU A 1 195 ? 15.668 -4.837 6.270 1.00 92.88 195 GLU A N 1
ATOM 1592 C CA . GLU A 1 195 ? 15.454 -4.074 7.498 1.00 92.88 195 GLU A CA 1
ATOM 1593 C C . GLU A 1 195 ? 14.497 -2.906 7.261 1.00 92.88 195 GLU A C 1
ATOM 1595 O O . GLU A 1 195 ? 14.561 -2.230 6.235 1.00 92.88 195 GLU A O 1
ATOM 1600 N N . VAL A 1 196 ? 13.610 -2.644 8.227 1.00 94.38 196 VAL A N 1
ATOM 1601 C CA . VAL A 1 196 ? 12.718 -1.477 8.187 1.00 94.38 196 VAL A CA 1
ATOM 1602 C C . VAL A 1 196 ? 13.529 -0.220 8.478 1.00 94.38 196 VAL A C 1
ATOM 1604 O O . VAL A 1 196 ? 14.048 -0.058 9.579 1.00 94.38 196 VAL A O 1
ATOM 1607 N N . LEU A 1 197 ? 13.588 0.683 7.502 1.00 93.56 197 LEU A N 1
ATOM 1608 C CA . LEU A 1 197 ? 14.275 1.969 7.619 1.00 93.56 197 LEU A CA 1
ATOM 1609 C C . LEU A 1 197 ? 13.351 3.065 8.151 1.00 93.56 197 LEU A C 1
ATOM 1611 O O . LEU A 1 197 ? 13.795 3.968 8.853 1.00 93.56 197 LEU A O 1
ATOM 1615 N N . GLY A 1 198 ? 12.056 2.981 7.844 1.00 94.25 198 GLY A N 1
ATOM 1616 C CA . GLY A 1 198 ? 11.084 3.960 8.304 1.00 94.25 198 GLY A CA 1
ATOM 1617 C C . GLY A 1 198 ? 9.652 3.576 7.972 1.00 94.25 198 GLY A C 1
ATOM 1618 O O . GLY A 1 198 ? 9.385 2.777 7.071 1.00 94.25 198 GLY A O 1
ATOM 1619 N N . GLN A 1 199 ? 8.718 4.165 8.711 1.00 96.25 199 GLN A N 1
ATOM 1620 C CA . GLN A 1 199 ? 7.291 4.046 8.451 1.00 96.25 199 GLN A CA 1
ATOM 1621 C C . GLN A 1 199 ? 6.629 5.415 8.528 1.00 96.25 199 GLN A C 1
ATOM 1623 O O . GLN A 1 199 ? 7.074 6.293 9.267 1.00 96.25 199 GLN A O 1
ATOM 1628 N N . ASN A 1 200 ? 5.551 5.592 7.774 1.00 94.50 200 ASN A N 1
ATOM 1629 C CA . ASN A 1 200 ? 4.728 6.790 7.848 1.00 94.50 200 ASN A CA 1
ATOM 1630 C C . ASN A 1 200 ? 3.251 6.441 7.647 1.00 94.50 200 ASN A C 1
ATOM 1632 O O . ASN A 1 200 ? 2.927 5.515 6.904 1.00 94.50 200 ASN A O 1
ATOM 1636 N N . ILE A 1 201 ? 2.362 7.185 8.304 1.00 94.38 201 ILE A N 1
ATOM 1637 C CA . ILE A 1 201 ? 0.915 7.008 8.208 1.00 94.38 201 ILE A CA 1
ATOM 1638 C C . ILE A 1 201 ? 0.319 8.220 7.495 1.00 94.38 201 ILE A C 1
ATOM 1640 O O . ILE A 1 201 ? 0.544 9.362 7.889 1.00 94.38 201 ILE A O 1
ATOM 1644 N N . SER A 1 202 ? -0.484 7.971 6.462 1.00 94.19 202 SER A N 1
ATOM 1645 C CA . SER A 1 202 ? -1.196 9.032 5.754 1.00 94.19 202 SER A CA 1
ATOM 1646 C C . SER A 1 202 ? -2.209 9.756 6.648 1.00 94.19 202 SER A C 1
ATOM 1648 O O . SER A 1 202 ? -2.716 9.218 7.637 1.00 94.19 202 SER A O 1
ATOM 1650 N N . ASN A 1 203 ? -2.628 10.941 6.203 1.00 91.38 203 ASN A N 1
ATOM 1651 C CA . ASN A 1 203 ? -3.865 11.557 6.682 1.00 91.38 203 ASN A CA 1
ATOM 1652 C C . ASN A 1 203 ? -5.074 10.629 6.449 1.00 91.38 203 ASN A C 1
ATOM 1654 O O . ASN A 1 203 ? -5.014 9.699 5.636 1.00 91.38 203 ASN A O 1
ATOM 1658 N N . VAL A 1 204 ? -6.180 10.904 7.146 1.00 90.25 204 VAL A N 1
ATOM 1659 C CA . VAL A 1 204 ? -7.431 10.150 6.986 1.00 90.25 204 VAL A CA 1
ATOM 1660 C C . VAL A 1 204 ? -8.033 10.409 5.604 1.00 90.25 204 VAL A C 1
ATOM 1662 O O . VAL A 1 204 ? -8.344 11.543 5.244 1.00 90.25 204 VAL A O 1
ATOM 1665 N N . ILE A 1 205 ? -8.249 9.337 4.853 1.00 88.56 205 ILE A N 1
ATOM 1666 C CA . ILE A 1 205 ? -8.866 9.319 3.531 1.00 88.56 205 ILE A CA 1
ATOM 1667 C C . ILE A 1 205 ? -10.335 8.946 3.703 1.00 88.56 205 ILE A C 1
ATOM 1669 O O . ILE A 1 205 ? -10.662 7.819 4.075 1.00 88.56 205 ILE A O 1
ATOM 1673 N N . HIS A 1 206 ? -11.223 9.892 3.411 1.00 85.19 206 HIS A N 1
ATOM 1674 C CA . HIS A 1 206 ? -12.663 9.654 3.417 1.00 85.19 206 HIS A CA 1
ATOM 1675 C C . HIS A 1 206 ? -13.103 9.267 2.013 1.00 85.19 206 HIS A C 1
ATOM 1677 O O . HIS A 1 206 ? -12.813 9.969 1.045 1.00 85.19 206 HIS A O 1
ATOM 1683 N N . ILE A 1 207 ? -13.812 8.150 1.900 1.00 77.56 207 ILE A N 1
ATOM 1684 C CA . ILE A 1 207 ? -14.359 7.717 0.622 1.00 77.56 207 ILE A CA 1
ATOM 1685 C C . ILE A 1 207 ? -15.766 8.289 0.495 1.00 77.56 207 ILE A C 1
ATOM 1687 O O . ILE A 1 207 ? -16.714 7.804 1.111 1.00 77.56 207 ILE A O 1
ATOM 1691 N N . THR A 1 208 ? -15.902 9.315 -0.335 1.00 70.12 208 THR A N 1
ATOM 1692 C CA . THR A 1 208 ? -17.189 9.923 -0.664 1.00 70.12 208 THR A CA 1
ATOM 1693 C C . THR A 1 208 ? -17.733 9.347 -1.973 1.00 70.12 208 THR A C 1
ATOM 1695 O O . THR A 1 208 ? -16.994 9.013 -2.897 1.00 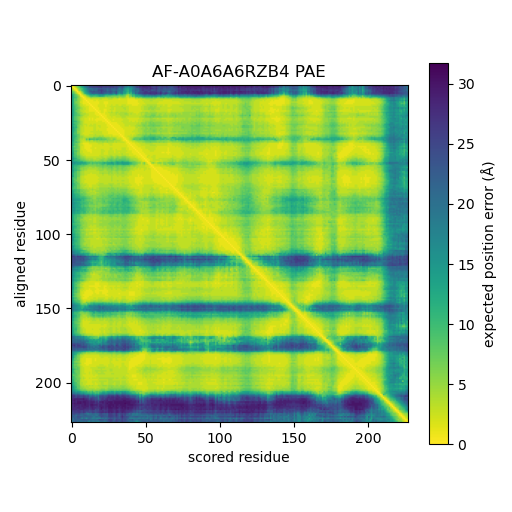70.12 208 THR A O 1
ATOM 1698 N N . ASP A 1 209 ? -19.053 9.179 -2.042 1.00 62.34 209 ASP A N 1
ATOM 1699 C CA . ASP A 1 209 ? -19.742 8.804 -3.278 1.00 62.34 209 ASP A CA 1
ATOM 1700 C C . ASP A 1 209 ? -20.012 10.086 -4.078 1.00 62.34 209 ASP A C 1
ATOM 1702 O O . ASP A 1 209 ? -20.952 10.832 -3.794 1.00 62.34 209 ASP A O 1
ATOM 1706 N N . ASP A 1 210 ? -19.127 10.372 -5.032 1.00 49.69 210 ASP A N 1
ATOM 1707 C CA . ASP A 1 210 ? -19.071 11.620 -5.809 1.00 49.69 210 ASP A CA 1
ATOM 1708 C C . ASP A 1 210 ? -20.251 11.794 -6.788 1.00 49.69 210 ASP A C 1
ATOM 1710 O O . ASP A 1 210 ? -20.357 12.760 -7.537 1.00 49.69 210 ASP A O 1
ATOM 1714 N N . HIS A 1 211 ? -21.209 10.867 -6.795 1.00 52.97 211 HIS A N 1
ATOM 1715 C CA . HIS A 1 211 ? -22.420 11.002 -7.606 1.00 52.97 211 HIS A CA 1
ATOM 1716 C C . HIS A 1 211 ? -23.437 11.980 -6.990 1.00 52.97 211 HIS A C 1
ATOM 1718 O O . HIS A 1 211 ? -24.519 12.156 -7.551 1.00 52.97 211 HIS A O 1
ATOM 1724 N N . LYS A 1 212 ? -23.115 12.614 -5.847 1.00 50.91 212 LYS A N 1
ATOM 1725 C CA . LYS A 1 212 ? -24.031 13.523 -5.137 1.00 50.91 212 LYS A CA 1
ATOM 1726 C C . LYS A 1 212 ? -23.487 14.895 -4.727 1.00 50.91 212 LYS A C 1
ATOM 1728 O O . LYS A 1 212 ? -24.320 15.744 -4.446 1.00 50.91 212 LYS A O 1
ATOM 1733 N N . ASN A 1 213 ? -22.180 15.164 -4.730 1.00 45.91 213 ASN A N 1
ATOM 1734 C CA . ASN A 1 213 ? -21.648 16.444 -4.232 1.00 45.91 213 ASN A CA 1
ATOM 1735 C C . ASN A 1 213 ? -20.621 17.045 -5.196 1.00 45.91 213 ASN A C 1
ATOM 1737 O O . ASN A 1 213 ? -19.426 16.830 -5.046 1.00 45.91 213 ASN A O 1
ATOM 1741 N N . LYS A 1 214 ? -21.096 17.848 -6.154 1.00 50.47 214 LYS A N 1
ATOM 1742 C CA . LYS A 1 214 ? -20.237 18.591 -7.091 1.00 50.47 214 LYS A CA 1
ATOM 1743 C C . LYS A 1 214 ? -19.462 19.758 -6.472 1.00 50.47 214 LYS A C 1
ATOM 1745 O O . LYS A 1 214 ? -18.658 20.358 -7.172 1.00 50.47 214 LYS A O 1
ATOM 1750 N N . ASP A 1 215 ? -19.644 20.053 -5.191 1.00 49.84 215 ASP A N 1
ATOM 1751 C CA . ASP A 1 215 ? -19.069 21.249 -4.582 1.00 49.84 215 ASP A CA 1
ATOM 1752 C C . ASP A 1 215 ? -18.339 20.912 -3.288 1.00 49.84 215 ASP A C 1
ATOM 1754 O O . ASP A 1 215 ? -18.882 21.166 -2.223 1.00 49.84 215 ASP A O 1
ATOM 1758 N N . LEU A 1 216 ? -17.115 20.369 -3.339 1.00 42.88 216 LEU A N 1
ATOM 1759 C CA . LEU A 1 216 ? -16.160 20.583 -2.245 1.00 42.88 216 LEU A CA 1
ATOM 1760 C C . LEU A 1 216 ? -14.710 20.695 -2.737 1.00 42.88 216 LEU A C 1
ATOM 1762 O O . LEU A 1 216 ? -14.226 19.958 -3.591 1.00 42.88 216 LEU A O 1
ATOM 1766 N N . VAL A 1 217 ? -14.061 21.693 -2.146 1.00 47.94 217 VAL A N 1
ATOM 1767 C CA . VAL A 1 217 ? -12.761 22.290 -2.441 1.00 47.94 217 VAL A CA 1
ATOM 1768 C C . VAL A 1 217 ? -11.599 21.316 -2.213 1.00 47.94 217 VAL A C 1
ATOM 1770 O O . VAL A 1 217 ? -11.550 20.594 -1.220 1.00 47.94 217 VAL A O 1
ATOM 1773 N N . ILE A 1 218 ? -10.629 21.351 -3.130 1.00 42.19 218 ILE A N 1
ATOM 1774 C CA . ILE A 1 218 ? -9.369 20.598 -3.091 1.00 42.19 218 ILE A CA 1
ATOM 1775 C C . ILE A 1 218 ? -8.520 21.079 -1.902 1.00 42.19 218 ILE A C 1
ATOM 1777 O O . ILE A 1 218 ? -8.102 22.236 -1.865 1.00 42.19 218 ILE A O 1
ATOM 1781 N N . CYS A 1 219 ? -8.218 20.198 -0.944 1.00 40.53 219 CYS A N 1
ATOM 1782 C CA . CYS A 1 219 ? -7.175 20.458 0.051 1.00 40.53 219 CYS A CA 1
ATOM 1783 C C . CYS A 1 219 ? -5.785 20.309 -0.600 1.00 40.53 219 CYS A C 1
ATOM 1785 O O . CYS A 1 219 ? -5.569 19.344 -1.337 1.00 40.53 219 CYS A O 1
ATOM 1787 N N . PRO A 1 220 ? -4.825 21.214 -0.339 1.00 39.56 220 PRO A N 1
ATOM 1788 C CA . PRO A 1 220 ? -3.489 21.111 -0.914 1.00 39.56 220 PRO A CA 1
ATOM 1789 C C . PRO A 1 220 ? -2.736 19.896 -0.352 1.00 39.56 220 PRO A C 1
ATOM 1791 O O . PRO A 1 220 ? -2.713 19.660 0.858 1.00 39.56 220 PRO A O 1
ATOM 1794 N N . ASN A 1 221 ? -2.109 19.133 -1.252 1.00 41.25 221 ASN A N 1
ATOM 1795 C CA . ASN A 1 221 ? -1.233 18.006 -0.935 1.00 41.25 221 ASN A CA 1
ATOM 1796 C C . ASN A 1 221 ? -0.116 18.458 0.018 1.00 41.25 221 ASN A C 1
ATOM 1798 O O . ASN A 1 221 ? 0.691 19.315 -0.340 1.00 41.25 221 ASN A O 1
ATOM 1802 N N . ARG A 1 222 ? -0.041 17.871 1.218 1.00 39.81 222 ARG A N 1
ATOM 1803 C CA . ARG A 1 222 ? 1.135 18.004 2.085 1.00 39.81 222 ARG A CA 1
ATOM 1804 C C . ARG A 1 222 ? 2.096 16.853 1.767 1.00 39.81 222 ARG A C 1
ATOM 1806 O O . ARG A 1 222 ? 1.658 15.705 1.853 1.00 39.81 222 ARG A O 1
ATOM 1813 N N . PRO A 1 223 ? 3.364 17.124 1.413 1.00 45.00 223 PRO A N 1
ATOM 1814 C CA . PRO A 1 223 ? 4.355 16.073 1.215 1.00 45.00 223 PRO A CA 1
ATOM 1815 C C . PRO A 1 223 ? 4.530 15.248 2.494 1.00 45.00 223 PRO A C 1
ATOM 1817 O O . PRO A 1 223 ? 4.504 15.789 3.603 1.00 45.00 223 PRO A O 1
ATOM 1820 N N . VAL A 1 224 ? 4.697 13.938 2.333 1.00 45.75 224 VAL A N 1
ATOM 1821 C CA . VAL A 1 224 ? 4.965 13.014 3.438 1.00 45.75 224 VAL A CA 1
ATOM 1822 C C . VAL A 1 224 ? 6.458 13.057 3.748 1.00 45.75 224 VAL A C 1
ATOM 1824 O O . VAL A 1 224 ? 7.276 12.694 2.908 1.00 45.75 224 VAL A O 1
ATOM 1827 N N . THR A 1 225 ? 6.818 13.502 4.950 1.00 36.12 225 THR A N 1
ATOM 1828 C CA . THR A 1 225 ? 8.211 13.595 5.402 1.00 36.12 225 THR A CA 1
ATOM 1829 C C . THR A 1 225 ? 8.564 12.394 6.278 1.00 36.12 225 THR A C 1
ATOM 1831 O O . THR A 1 225 ? 7.897 12.157 7.288 1.00 36.12 225 THR A O 1
ATOM 1834 N N . LEU A 1 226 ? 9.600 11.641 5.909 1.00 36.88 226 LEU A N 1
ATOM 1835 C CA . LEU A 1 226 ? 10.237 10.664 6.797 1.00 36.88 226 LEU A CA 1
ATOM 1836 C C . LEU A 1 226 ? 11.254 11.404 7.692 1.00 36.88 226 LEU A C 1
ATOM 1838 O O . LEU A 1 226 ? 11.947 12.278 7.163 1.00 36.88 226 LEU A O 1
ATOM 1842 N N . PRO A 1 227 ? 11.307 11.132 9.010 1.00 34.25 227 PRO A N 1
ATOM 1843 C CA . PRO A 1 227 ? 12.347 11.668 9.890 1.00 34.25 227 PRO A CA 1
ATOM 1844 C C . PRO A 1 227 ? 13.732 11.088 9.581 1.00 34.25 227 PRO A C 1
ATOM 1846 O O . PRO A 1 227 ? 13.801 9.926 9.120 1.00 34.25 227 PRO A O 1
#

Mean predicted aligned error: 8.73 Å

Sequence (227 aa):
MTTINNSCTWLHFPSRSIAKPKLHATDADRKEIYSSGEGILDMDVTLICTAAFQTKEDETRALRRAAGLEKMPKRDPKTPLSELDKNDERHPQNGGEVVICDGCKERERKRYDRKKKKSPEDERFIKYENDRVIMINEKEYKKFQPIARTERHYSPNALSIDFALRIACYCRHQEDKSPQGFRIIFTFRDSSTHEVLGQNISNVIHITDDHKNKDLVICPNRPVTLP

Organism: NCBI:txid1395130

Foldseek 3Di:
DDPPPFQAFKEFEDLLQALDLVLEDDPVRVVVVVVVPHWYKYKDKFKAACLLPPDPVSVVVLLCCSLVVDPAQADDQQDQLVNDDPCDCCQRSNRHGDWAHPVLLVVSVVVVVVVDDDDPSVVSCVVSSGVNQKHWHHRSMDTWDQDPPVPPPDDNSDTDDDTDMDGSRPPCSSPPPDRPAMKMKMWIAGPVPRDTPFIDIDDGDGDDPVVPDPDDDDDDDDDTDTD

Solvent-accessible surface area (backbone atoms only — not comparable to full-atom values): 13695 Å² total; per-residue (Å²): 134,85,73,80,87,53,76,63,41,32,41,34,53,46,73,59,27,50,63,48,68,92,29,53,69,50,75,64,53,48,52,51,54,71,67,65,74,59,30,47,33,33,37,44,80,43,56,38,42,38,67,30,51,86,48,72,66,40,48,53,51,50,51,33,26,69,69,65,78,37,88,64,36,65,58,60,72,86,59,56,68,88,78,50,55,92,82,34,56,35,34,29,54,60,57,7,48,60,63,32,43,66,74,42,45,55,52,48,52,54,60,51,60,77,74,60,77,94,60,87,60,52,58,62,56,61,73,28,52,67,67,37,24,43,31,30,72,48,52,32,62,42,69,56,39,77,58,66,87,85,52,86,88,58,62,98,84,40,68,42,79,88,81,57,74,44,73,55,52,75,59,70,78,76,41,66,102,65,79,66,25,31,29,40,38,40,35,34,21,38,63,87,77,64,45,79,75,48,71,51,71,51,71,76,45,71,88,74,76,72,90,75,59,95,79,76,83,85,77,81,86,74,84,88,80,80,134

Secondary structure (DSSP, 8-state):
-----S-EEEEEPPGGGBSSGGGSPPHHHHHHHHHT--EEEEEEEEEEEGGG-SSHHHHHHHHHHHTTSSPPP---TTS-GGGS-TT-TTSGGGT---PPPHHHHHHHHHHHHTT----TTHHHHHHTTTTTTEEE-S-SEEE-EEPPTT-TTS-TT-EE----EEES---TTSS-SS---EEEEEEEEETTT--EEEEEEPPPB----TTS----PPPPPPPPPP-